Protein AF-A0A4U0P3X2-F1 (afdb_monomer)

Nearest PDB structures (foldseek):
  1a81-assembly8_E  TM=3.566E-01  e=1.017E+00  Homo sapiens
  4jbj-assembly1_A  TM=5.404E-01  e=6.279E+00  Mus musculus

Radius of gyration: 28.29 Å; Cα contacts (8 Å, |Δi|>4): 349; chains: 1; bounding box: 60×92×49 Å

Organism: NCBI:txid2571125

Solvent-accessible surface area (backbone atoms only — not comparable to full-atom values): 12496 Å² total; per-residue (Å²): 140,85,87,79,90,82,86,82,89,81,89,82,89,80,94,78,92,81,84,88,81,81,85,76,79,81,76,79,82,80,73,76,79,89,64,79,77,68,72,54,67,62,53,50,54,48,54,52,51,50,38,54,50,33,42,53,50,16,56,49,24,50,66,30,24,78,75,14,31,36,65,34,40,36,37,58,87,81,68,45,71,42,71,44,80,47,99,64,46,66,87,54,61,87,45,26,69,88,43,86,63,63,86,50,67,69,56,46,70,74,46,94,68,39,50,26,44,79,24,38,31,42,49,43,49,18,51,44,44,52,34,44,56,49,20,71,77,18,45,78,33,56,93,64,21,19,40,43,82,42,33,38,41,23,93,52,60,54,35,33,31,41,31,28,40,48,97,92,42,74,36,31,38,36,32,56,33,45,93,51,92,60,61,71,85,50,57,16,50,56,54,14,49,34,35,3,68,51,52,44,72,80,30,46,42,88,96,39,87,53,31,24,54,67,89,72

Structure (mmCIF, N/CA/C/O backbone):
data_AF-A0A4U0P3X2-F1
#
_entry.id   AF-A0A4U0P3X2-F1
#
loop_
_atom_site.group_PDB
_atom_site.id
_atom_site.type_symbol
_atom_site.label_atom_id
_atom_site.label_alt_id
_atom_site.label_comp_id
_atom_site.label_asym_id
_atom_site.label_entity_id
_atom_site.label_seq_id
_atom_site.pdbx_PDB_ins_code
_atom_site.Cartn_x
_atom_site.Cartn_y
_atom_site.Cartn_z
_atom_site.occupancy
_atom_site.B_iso_or_equiv
_atom_site.auth_seq_id
_atom_site.auth_comp_id
_atom_site.auth_asym_id
_atom_site.auth_atom_id
_atom_site.pdbx_PDB_model_num
ATOM 1 N N . MET A 1 1 ? 37.657 64.485 -15.021 1.00 48.34 1 MET A N 1
ATOM 2 C CA . MET A 1 1 ? 38.443 64.274 -13.786 1.00 48.34 1 MET A CA 1
ATOM 3 C C . MET A 1 1 ? 38.309 65.501 -12.907 1.00 48.34 1 MET A C 1
ATOM 5 O O . MET A 1 1 ? 38.621 66.589 -13.370 1.00 48.34 1 MET A O 1
ATOM 9 N N . GLY A 1 2 ? 37.831 65.333 -11.676 1.00 38.75 2 GLY A N 1
ATOM 10 C CA . GLY A 1 2 ? 37.878 66.381 -10.660 1.00 38.75 2 GLY A CA 1
ATOM 11 C C . GLY A 1 2 ? 36.604 66.503 -9.828 1.00 38.75 2 GLY A C 1
ATOM 12 O O . GLY A 1 2 ? 35.510 66.536 -10.382 1.00 38.75 2 GLY A O 1
ATOM 13 N N . LYS A 1 3 ? 36.832 66.702 -8.521 1.00 36.31 3 LYS A N 1
ATOM 14 C CA . LYS A 1 3 ? 35.904 67.022 -7.417 1.00 36.31 3 LYS A CA 1
ATOM 15 C C . LYS A 1 3 ? 35.289 65.786 -6.746 1.00 36.31 3 LYS A C 1
ATOM 17 O O . LYS A 1 3 ? 34.701 64.951 -7.406 1.00 36.31 3 LYS A O 1
ATOM 22 N N . GLY A 1 4 ? 35.387 65.589 -5.436 1.00 33.28 4 GLY A N 1
ATOM 23 C CA . GLY A 1 4 ? 35.903 66.431 -4.358 1.00 33.28 4 GLY A CA 1
ATOM 24 C C . GLY A 1 4 ? 35.239 65.980 -3.053 1.00 33.28 4 GLY A C 1
ATOM 25 O O . GLY A 1 4 ? 34.020 65.873 -2.995 1.00 33.28 4 GLY A O 1
ATOM 26 N N . LYS A 1 5 ? 36.043 65.682 -2.027 1.00 39.88 5 LYS A N 1
ATOM 27 C CA . LYS A 1 5 ? 35.599 65.500 -0.634 1.00 39.88 5 LYS A CA 1
ATOM 28 C C . LYS A 1 5 ? 34.939 66.785 -0.116 1.00 39.88 5 LYS A C 1
ATOM 30 O O . LYS A 1 5 ? 35.484 67.852 -0.375 1.00 39.88 5 LYS A O 1
ATOM 35 N N . SER A 1 6 ? 33.908 66.675 0.725 1.00 37.97 6 SER A N 1
ATOM 36 C CA . SER A 1 6 ? 33.795 67.460 1.971 1.00 37.97 6 SER A CA 1
ATOM 37 C C . SER A 1 6 ? 32.588 67.039 2.814 1.00 37.97 6 SER A C 1
ATOM 39 O O . SER A 1 6 ? 31.492 66.842 2.302 1.00 37.97 6 SER A O 1
ATOM 41 N N . MET A 1 7 ? 32.841 66.962 4.121 1.00 35.41 7 MET A N 1
ATOM 42 C CA . MET A 1 7 ? 31.909 66.881 5.249 1.00 35.41 7 MET A CA 1
ATOM 43 C C . MET A 1 7 ? 30.917 68.052 5.316 1.00 35.41 7 MET A C 1
ATOM 45 O O . MET A 1 7 ? 31.190 69.134 4.797 1.00 35.41 7 MET A O 1
ATOM 49 N N . GLY A 1 8 ? 29.852 67.864 6.104 1.00 32.88 8 GLY A N 1
ATOM 50 C CA . GLY A 1 8 ? 29.056 68.955 6.666 1.00 32.88 8 GLY A CA 1
ATOM 51 C C . GLY A 1 8 ? 27.963 68.474 7.624 1.00 32.88 8 GLY A C 1
ATOM 52 O O . GLY A 1 8 ? 26.851 68.191 7.200 1.00 32.88 8 GLY A O 1
ATOM 53 N N . MET A 1 9 ? 28.285 68.395 8.919 1.00 34.78 9 MET A N 1
ATOM 54 C CA . MET A 1 9 ? 27.318 68.403 10.028 1.00 34.78 9 MET A CA 1
ATOM 55 C C . MET A 1 9 ? 26.625 69.773 10.109 1.00 34.78 9 MET A C 1
ATOM 57 O O . MET A 1 9 ? 27.291 70.796 9.971 1.00 34.78 9 MET A O 1
ATOM 61 N N . GLY A 1 10 ? 25.333 69.809 10.446 1.00 33.12 10 GLY A N 1
ATOM 62 C CA . GLY A 1 10 ? 24.646 71.059 10.786 1.00 33.12 10 GLY A CA 1
ATOM 63 C C . GLY A 1 10 ? 23.180 70.864 11.169 1.00 33.12 10 GLY A C 1
ATOM 64 O O . GLY A 1 10 ? 22.327 70.697 10.310 1.00 33.12 10 GLY A O 1
ATOM 65 N N . LYS A 1 11 ? 22.907 70.879 12.478 1.00 37.66 11 LYS A N 1
ATOM 66 C CA . LYS A 1 11 ? 21.578 70.863 13.115 1.00 37.66 11 LYS A CA 1
ATOM 67 C C . LYS A 1 11 ? 20.765 72.124 12.779 1.00 37.66 11 LYS A C 1
ATOM 69 O O . LYS A 1 11 ? 21.336 73.207 12.769 1.00 37.66 11 LYS A O 1
ATOM 74 N N . SER A 1 12 ? 19.435 72.013 12.720 1.00 33.56 12 SER A N 1
ATOM 75 C CA . SER A 1 12 ? 18.521 73.058 13.217 1.00 33.56 12 SER A CA 1
ATOM 76 C C . SER A 1 12 ? 17.101 72.523 13.428 1.00 33.56 12 SER A C 1
ATOM 78 O O . SER A 1 12 ? 16.596 71.730 12.642 1.00 33.56 12 SER A O 1
ATOM 80 N N . MET A 1 13 ? 16.496 72.984 14.521 1.00 32.69 13 MET A N 1
ATOM 81 C CA . MET A 1 13 ? 15.169 72.682 15.055 1.00 32.69 13 MET A CA 1
ATOM 82 C C . MET A 1 13 ? 14.014 73.179 14.175 1.00 32.69 13 MET A C 1
ATOM 84 O O . MET A 1 13 ? 14.133 74.195 13.494 1.00 32.69 13 MET A O 1
ATOM 88 N N . GLY A 1 14 ? 12.850 72.546 14.343 1.00 30.58 14 GLY A N 1
ATOM 89 C CA . GLY A 1 14 ? 11.548 73.100 13.980 1.00 30.58 14 GLY A CA 1
ATOM 90 C C . GLY A 1 14 ? 10.412 72.336 14.662 1.00 30.58 14 GLY A C 1
ATOM 91 O O . GLY A 1 14 ? 10.105 71.213 14.280 1.00 30.58 14 GLY A O 1
ATOM 92 N N . MET A 1 15 ? 9.820 72.939 15.696 1.00 32.03 15 MET A N 1
ATOM 93 C CA . MET A 1 15 ? 8.639 72.465 16.428 1.00 32.03 15 MET A CA 1
ATOM 94 C C . MET A 1 15 ? 7.428 72.266 15.507 1.00 32.03 15 MET A C 1
ATOM 96 O O . MET A 1 15 ? 6.999 73.200 14.837 1.00 32.03 15 MET A O 1
ATOM 100 N N . GLY A 1 16 ? 6.807 71.087 15.580 1.00 33.78 16 GLY A N 1
ATOM 101 C CA . GLY A 1 16 ? 5.474 70.809 15.051 1.00 33.78 16 GLY A CA 1
ATOM 102 C C . GLY A 1 16 ? 4.636 70.104 16.114 1.00 33.78 16 GLY A C 1
ATOM 103 O O . GLY A 1 16 ? 4.892 68.954 16.449 1.00 33.78 16 GLY A O 1
ATOM 104 N N . LYS A 1 17 ? 3.667 70.824 16.684 1.00 35.19 17 LYS A N 1
ATOM 105 C CA . LYS A 1 17 ? 2.660 70.313 17.623 1.00 35.19 17 LYS A CA 1
ATOM 106 C C . LYS A 1 17 ? 1.747 69.302 16.922 1.00 35.19 17 LYS A C 1
ATOM 108 O O . LYS A 1 17 ? 1.090 69.673 15.955 1.00 35.19 17 LYS A O 1
ATOM 113 N N . SER A 1 18 ? 1.545 68.129 17.511 1.00 40.34 18 SER A N 1
ATOM 114 C CA . SER A 1 18 ? 0.286 67.393 17.363 1.00 40.34 18 SER A CA 1
ATOM 115 C C . SER A 1 18 ? -0.088 66.708 18.677 1.00 40.34 18 SER A C 1
ATOM 117 O O . SER A 1 18 ? 0.687 65.998 19.311 1.00 40.34 18 SER A O 1
ATOM 119 N N . ARG A 1 19 ? -1.294 67.053 19.126 1.00 33.84 19 ARG A N 1
ATOM 120 C CA . ARG A 1 19 ? -2.009 66.507 20.275 1.00 33.84 19 ARG A CA 1
ATOM 121 C C . ARG A 1 19 ? -2.566 65.130 19.920 1.00 33.84 19 ARG A C 1
ATOM 123 O O . ARG A 1 19 ? -3.089 64.969 18.825 1.00 33.84 19 ARG A O 1
ATOM 130 N N . GLY A 1 20 ? -2.662 64.278 20.937 1.00 31.31 20 GLY A N 1
ATOM 131 C CA . GLY A 1 20 ? -3.855 63.462 21.144 1.00 31.31 20 GLY A CA 1
ATOM 132 C C . GLY A 1 20 ? -3.723 61.987 20.793 1.00 31.31 20 GLY A C 1
ATOM 133 O O . GLY A 1 20 ? -3.559 61.635 19.636 1.00 31.31 20 GLY A O 1
ATOM 134 N N . MET A 1 21 ? -3.914 61.164 21.823 1.00 35.81 21 MET A N 1
ATOM 135 C CA . MET A 1 21 ? -4.848 60.030 21.907 1.00 35.81 21 MET A CA 1
ATOM 136 C C . MET A 1 21 ? -4.250 58.866 22.693 1.00 35.81 21 MET A C 1
ATOM 138 O O . MET A 1 21 ? -3.045 58.627 22.684 1.00 35.81 21 MET A O 1
ATOM 142 N N . GLY A 1 22 ? -5.128 58.260 23.489 1.00 36.25 22 GLY A N 1
ATOM 143 C CA . GLY A 1 22 ? -4.821 57.387 24.606 1.00 36.25 22 GLY A CA 1
ATOM 144 C C . GLY A 1 22 ? -3.998 56.172 24.215 1.00 36.25 22 GLY A C 1
ATOM 145 O O . GLY A 1 22 ? 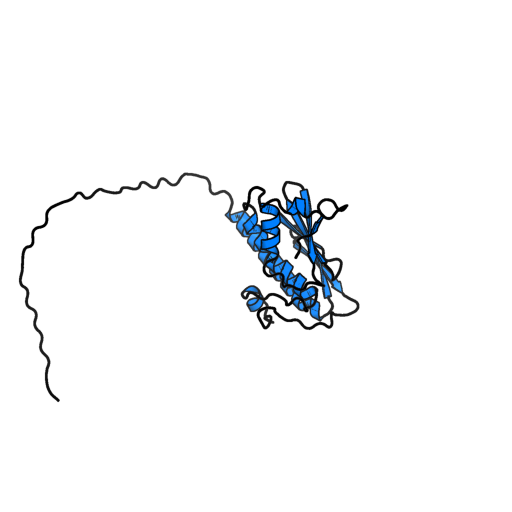-4.236 55.526 23.200 1.00 36.25 22 GLY A O 1
ATOM 146 N N . GLN A 1 23 ? -3.035 55.851 25.073 1.00 38.16 23 GLN A N 1
ATOM 147 C CA . GLN A 1 23 ? -2.458 54.520 25.110 1.00 38.16 23 GLN A CA 1
ATOM 148 C C . GLN A 1 23 ? -3.462 53.605 25.810 1.00 38.16 23 GLN A C 1
ATOM 150 O O . GLN A 1 23 ? -3.403 53.416 27.026 1.00 38.16 23 GLN A O 1
ATOM 155 N N . ASP A 1 24 ? -4.395 53.062 25.033 1.00 40.34 24 ASP A N 1
ATOM 156 C CA . ASP A 1 24 ? -5.142 51.878 25.432 1.00 40.34 24 ASP A CA 1
ATOM 157 C C . ASP A 1 24 ? -4.138 50.732 25.579 1.00 40.34 24 ASP A C 1
ATOM 159 O O . ASP A 1 24 ? -3.606 50.186 24.609 1.00 40.34 24 ASP A O 1
ATOM 163 N N . ARG A 1 25 ? -3.829 50.401 26.836 1.00 40.91 25 ARG A N 1
ATOM 164 C CA . ARG A 1 25 ? -3.148 49.159 27.194 1.00 40.91 25 ARG A CA 1
ATOM 165 C C . ARG A 1 25 ? -4.050 48.001 26.787 1.00 40.91 25 ARG A C 1
ATOM 167 O O . ARG A 1 25 ? -4.937 47.612 27.540 1.00 40.91 25 ARG A O 1
ATOM 174 N N . TYR A 1 26 ? -3.776 47.409 25.634 1.00 41.06 26 TYR A N 1
ATOM 175 C CA . TYR A 1 26 ? -4.184 46.039 25.353 1.00 41.06 26 TYR A CA 1
ATOM 176 C C . TYR A 1 26 ? -3.380 45.099 26.267 1.00 41.06 26 TYR A C 1
ATOM 178 O O . TYR A 1 26 ? -2.308 44.619 25.909 1.00 41.06 26 TYR A O 1
ATOM 186 N N . MET A 1 27 ? -3.880 44.865 27.483 1.00 35.53 27 MET A N 1
ATOM 187 C CA . MET A 1 27 ? -3.530 43.678 28.261 1.00 35.53 27 MET A CA 1
ATOM 188 C C . MET A 1 27 ? -4.433 42.543 27.782 1.00 35.53 27 MET A C 1
ATOM 190 O O . MET A 1 27 ? -5.567 42.415 28.232 1.00 35.53 27 MET A O 1
ATOM 194 N N . SER A 1 28 ? -3.940 41.735 26.846 1.00 40.84 28 SER A N 1
ATOM 195 C CA . SER A 1 28 ? -4.514 40.412 26.609 1.00 40.84 28 SER A CA 1
ATOM 196 C C . SER A 1 28 ? -3.923 39.466 27.654 1.00 40.84 28 SER A C 1
ATOM 198 O O . SER A 1 28 ? -2.759 39.080 27.589 1.00 40.84 28 SER A O 1
ATOM 200 N N . SER A 1 29 ? -4.701 39.146 28.686 1.00 43.94 29 SER A N 1
ATOM 201 C CA . SER A 1 29 ? -4.402 38.013 29.557 1.00 43.94 29 SER A CA 1
ATOM 202 C C . SER A 1 29 ? -4.753 36.744 28.786 1.00 43.94 29 SER A C 1
ATOM 204 O O . SER A 1 29 ? -5.918 36.359 28.713 1.00 43.94 29 SER A O 1
ATOM 206 N N . TYR A 1 30 ? -3.754 36.127 28.162 1.00 50.53 30 TYR A N 1
ATOM 207 C CA . TYR A 1 30 ? -3.868 34.739 27.736 1.00 50.53 30 TYR A CA 1
ATOM 208 C C . TYR A 1 30 ? -3.785 33.887 29.005 1.00 50.53 30 TYR A C 1
ATOM 210 O O . TYR A 1 30 ? -2.695 33.653 29.523 1.00 50.53 30 TYR A O 1
ATOM 218 N N . GLU A 1 31 ? -4.930 33.494 29.559 1.00 47.56 31 GLU A N 1
ATOM 219 C CA . GLU A 1 31 ? -4.977 32.317 30.424 1.00 47.56 31 GLU A CA 1
ATOM 220 C C . GLU A 1 31 ? -4.966 31.106 29.488 1.00 47.56 31 GLU A C 1
ATOM 222 O O . GLU A 1 31 ? -5.910 30.944 28.709 1.00 47.56 31 GLU A O 1
ATOM 227 N N . PRO A 1 32 ? -3.906 30.276 29.484 1.00 49.47 32 PRO A N 1
ATOM 228 C CA . PRO A 1 32 ? -3.963 29.016 28.771 1.00 49.47 32 PRO A CA 1
ATOM 229 C C . PRO A 1 32 ? -5.076 28.203 29.422 1.00 49.47 32 PRO A C 1
ATOM 231 O O . PRO A 1 32 ? -5.014 27.923 30.622 1.00 49.47 32 PRO A O 1
ATOM 234 N N . LEU A 1 33 ? -6.102 27.864 28.640 1.00 53.25 33 LEU A N 1
ATOM 235 C CA . LEU A 1 33 ? -7.088 26.866 29.026 1.00 53.25 33 LEU A CA 1
ATOM 236 C C . LEU A 1 33 ? -6.310 25.622 29.452 1.00 53.25 33 LEU A C 1
ATOM 238 O O . LEU A 1 33 ? -5.577 25.028 28.662 1.00 53.25 33 LEU A O 1
ATOM 242 N N . GLY A 1 34 ? -6.390 25.323 30.745 1.00 53.53 34 GLY A N 1
ATOM 243 C CA . GLY A 1 34 ? -5.778 24.157 31.348 1.00 53.53 34 GLY A CA 1
ATOM 244 C C . GLY A 1 34 ? -6.524 22.918 30.901 1.00 53.53 34 GLY A C 1
ATOM 245 O O . GLY A 1 34 ? -7.299 22.367 31.671 1.00 53.53 34 GLY A O 1
ATOM 246 N N . ASP A 1 35 ? -6.255 22.476 29.683 1.00 46.59 35 ASP A N 1
ATOM 247 C CA . ASP A 1 35 ? -6.600 21.142 29.243 1.00 46.59 35 ASP A CA 1
ATOM 248 C C . ASP A 1 35 ? -5.307 20.346 29.203 1.00 46.59 35 ASP A C 1
ATOM 250 O O . ASP A 1 35 ? -4.360 20.660 28.483 1.00 46.59 35 ASP A O 1
ATOM 254 N N . ARG A 1 36 ? -5.257 19.338 30.075 1.00 49.97 36 ARG A N 1
ATOM 255 C CA . ARG A 1 36 ? -4.268 18.266 30.062 1.00 49.97 36 ARG A CA 1
ATOM 256 C C . ARG A 1 36 ? -4.064 17.859 28.607 1.00 49.97 36 ARG A C 1
ATOM 258 O O . ARG A 1 36 ? -4.994 17.301 28.027 1.00 49.97 36 ARG A O 1
ATOM 265 N N . GLU A 1 37 ? -2.886 18.155 28.046 1.00 43.84 37 GLU A N 1
ATOM 266 C CA . GLU A 1 37 ? -2.466 17.627 26.750 1.00 43.84 37 GLU A CA 1
ATOM 267 C C . GLU A 1 37 ? -2.824 16.143 26.765 1.00 43.84 37 GLU A C 1
ATOM 269 O O . GLU A 1 37 ? -2.308 15.363 27.575 1.00 43.84 37 GLU A O 1
ATOM 274 N N . ALA A 1 38 ? -3.808 15.769 25.942 1.00 54.66 38 ALA A N 1
ATOM 275 C CA . ALA A 1 38 ? -4.026 14.373 25.632 1.00 54.66 38 ALA A CA 1
ATOM 276 C C . ALA A 1 38 ? -2.670 13.807 25.199 1.00 54.66 38 ALA A C 1
ATOM 278 O O . ALA A 1 38 ? -1.842 14.551 24.678 1.00 54.66 38 ALA A O 1
ATOM 279 N N . ASP A 1 39 ? -2.434 12.525 25.450 1.00 57.91 39 ASP A N 1
ATOM 280 C CA . ASP A 1 39 ? -1.169 11.824 25.208 1.00 57.91 39 ASP A CA 1
ATOM 281 C C . ASP A 1 39 ? -0.853 11.696 23.698 1.00 57.91 39 ASP A C 1
ATOM 283 O O . ASP A 1 39 ? -0.765 10.617 23.113 1.00 57.91 39 ASP A O 1
ATOM 287 N N . THR A 1 40 ? -0.761 12.841 23.026 1.00 65.12 40 THR A N 1
ATOM 288 C CA . THR A 1 40 ? -0.475 13.025 21.609 1.00 65.12 40 THR A CA 1
ATOM 289 C C . THR A 1 40 ? 0.970 12.652 21.328 1.00 65.12 40 THR A C 1
ATOM 291 O O . THR A 1 40 ? 1.262 12.149 20.249 1.00 65.12 40 THR A O 1
ATOM 294 N N . GLY A 1 41 ? 1.857 12.808 22.318 1.00 73.69 41 GLY A N 1
ATOM 295 C CA . GLY A 1 41 ? 3.260 12.417 22.242 1.00 73.69 41 GLY A CA 1
ATOM 296 C C . GLY A 1 41 ? 3.451 10.913 22.037 1.00 73.69 41 GLY A C 1
ATOM 297 O O . GLY A 1 41 ? 4.153 10.519 21.104 1.00 73.69 41 GLY A O 1
ATOM 298 N N . ALA A 1 42 ? 2.808 10.067 22.854 1.00 78.31 42 ALA A N 1
ATOM 299 C CA . ALA A 1 42 ? 2.921 8.614 22.705 1.00 78.31 42 ALA A CA 1
ATOM 300 C C . ALA A 1 42 ? 2.332 8.131 21.372 1.00 78.31 42 ALA A C 1
ATOM 302 O O . ALA A 1 42 ? 2.976 7.369 20.649 1.00 78.31 42 ALA A O 1
ATOM 303 N N . ARG A 1 43 ? 1.151 8.642 21.002 1.00 83.50 43 ARG A N 1
ATOM 304 C CA . ARG A 1 43 ? 0.481 8.286 19.743 1.00 83.50 43 ARG A CA 1
ATOM 305 C C . ARG A 1 43 ? 1.282 8.716 18.516 1.00 83.50 43 ARG A C 1
ATOM 307 O O . ARG A 1 43 ? 1.431 7.950 17.572 1.00 83.50 43 ARG A O 1
ATOM 314 N N . HIS A 1 44 ? 1.857 9.915 18.547 1.00 87.00 44 HIS A N 1
ATOM 315 C CA . HIS A 1 44 ? 2.711 10.396 17.468 1.00 87.00 44 HIS A CA 1
ATOM 316 C C . HIS A 1 44 ? 3.986 9.552 17.328 1.00 87.00 44 HIS A C 1
ATOM 318 O O . HIS A 1 44 ? 4.409 9.247 16.213 1.00 87.00 44 HIS A O 1
ATOM 324 N N . ALA A 1 45 ? 4.588 9.128 18.443 1.00 90.69 45 ALA A N 1
ATOM 325 C CA . ALA A 1 45 ? 5.749 8.241 18.418 1.00 90.69 45 ALA A CA 1
ATOM 326 C C . ALA A 1 45 ? 5.416 6.858 17.828 1.00 90.69 45 ALA A C 1
ATOM 328 O O . ALA A 1 45 ? 6.233 6.293 17.094 1.00 90.69 45 ALA A O 1
ATOM 329 N N . GLU A 1 46 ? 4.225 6.331 18.120 1.00 92.62 46 GLU A N 1
ATOM 330 C CA . GLU A 1 46 ? 3.718 5.090 17.534 1.00 92.62 46 GLU A CA 1
ATOM 331 C C . GLU A 1 46 ? 3.494 5.226 16.023 1.00 92.62 46 GLU A C 1
ATOM 333 O O . GLU A 1 46 ? 4.037 4.421 15.265 1.00 92.62 46 GLU A O 1
ATOM 338 N N . ASP A 1 47 ? 2.813 6.285 15.577 1.00 93.88 47 ASP A N 1
ATOM 339 C CA . ASP A 1 47 ? 2.582 6.565 14.154 1.00 93.88 47 ASP A CA 1
ATOM 340 C C . ASP A 1 47 ? 3.903 6.684 13.383 1.00 93.88 47 ASP A C 1
ATOM 342 O O . ASP A 1 47 ? 4.074 6.099 12.315 1.00 93.88 47 ASP A O 1
ATOM 346 N N . GLN A 1 48 ? 4.896 7.374 13.953 1.00 94.62 48 GLN A N 1
ATOM 347 C CA . GLN A 1 48 ? 6.228 7.440 13.356 1.00 94.62 48 GLN A CA 1
ATOM 348 C C . GLN A 1 48 ? 6.918 6.071 13.293 1.00 94.62 48 GLN A C 1
ATOM 350 O O . GLN A 1 48 ? 7.674 5.794 12.361 1.00 94.62 48 GLN A O 1
ATOM 355 N N . ALA A 1 49 ? 6.722 5.216 14.299 1.00 95.94 49 ALA A N 1
ATOM 356 C CA . ALA A 1 49 ? 7.302 3.880 14.299 1.00 95.94 49 ALA A CA 1
ATOM 357 C C . ALA A 1 49 ? 6.651 2.981 13.239 1.00 95.94 49 ALA A C 1
ATOM 359 O O . ALA A 1 49 ? 7.370 2.241 12.566 1.00 95.94 49 ALA A O 1
ATOM 360 N N . VAL A 1 50 ? 5.332 3.087 13.054 1.00 96.50 50 VAL A N 1
ATOM 361 C CA . VAL A 1 50 ? 4.600 2.429 11.963 1.00 96.50 50 VAL A CA 1
ATOM 362 C C . VAL A 1 50 ? 5.087 2.948 10.612 1.00 96.50 50 VAL A C 1
ATOM 364 O O . VAL A 1 50 ? 5.447 2.144 9.758 1.00 96.50 50 VAL A O 1
ATOM 367 N N . ALA A 1 51 ? 5.216 4.264 10.439 1.00 96.56 51 ALA A N 1
ATOM 368 C CA . ALA A 1 51 ? 5.713 4.857 9.199 1.00 96.56 51 ALA A CA 1
ATOM 369 C C . ALA A 1 51 ? 7.116 4.351 8.825 1.00 96.56 51 ALA A C 1
ATOM 371 O O . ALA A 1 51 ? 7.344 3.944 7.689 1.00 96.56 51 ALA A O 1
ATOM 372 N N . ARG A 1 52 ? 8.048 4.287 9.788 1.00 96.56 52 ARG A N 1
ATOM 373 C CA . ARG A 1 52 ? 9.394 3.726 9.558 1.00 96.56 52 ARG A CA 1
ATOM 374 C C . ARG A 1 52 ? 9.362 2.241 9.194 1.00 96.56 52 ARG A C 1
ATOM 376 O O . ARG A 1 52 ? 10.144 1.803 8.348 1.00 96.56 52 ARG A O 1
ATOM 383 N N . PHE A 1 53 ? 8.484 1.467 9.833 1.00 97.88 53 PHE A N 1
ATOM 384 C CA . PHE A 1 53 ? 8.302 0.052 9.516 1.00 97.88 53 PHE A CA 1
ATOM 385 C C . PHE A 1 53 ? 7.792 -0.126 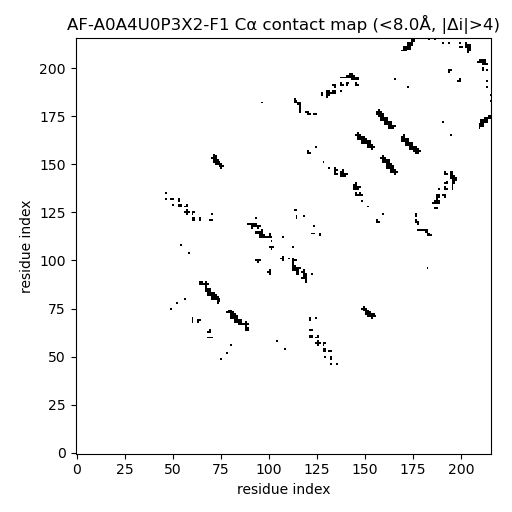8.082 1.00 97.88 53 PHE A C 1
ATOM 387 O O . PHE A 1 53 ? 8.407 -0.855 7.307 1.00 97.88 53 PHE A O 1
ATOM 394 N N . LEU A 1 54 ? 6.735 0.595 7.705 1.00 97.81 54 LEU A N 1
ATOM 395 C CA . LEU A 1 54 ? 6.153 0.542 6.364 1.00 97.81 54 LEU A CA 1
ATOM 396 C C . LEU A 1 54 ? 7.141 1.012 5.292 1.00 97.81 54 LEU A C 1
ATOM 398 O O . LEU A 1 54 ? 7.281 0.337 4.277 1.00 97.81 54 LEU A O 1
ATOM 402 N N . GLN A 1 55 ? 7.895 2.086 5.545 1.00 96.25 55 GLN A N 1
ATOM 403 C CA . GLN A 1 55 ? 8.968 2.531 4.653 1.00 96.25 55 GLN A CA 1
ATOM 404 C C . GLN A 1 55 ? 9.992 1.411 4.416 1.00 96.25 55 GLN A C 1
ATOM 406 O O . GLN A 1 55 ? 10.290 1.079 3.272 1.00 96.25 55 GLN A O 1
ATOM 411 N N . SER A 1 56 ? 10.454 0.756 5.487 1.00 96.94 56 SER A N 1
ATOM 412 C CA . SER A 1 56 ? 11.408 -0.357 5.377 1.00 96.94 56 SER A CA 1
ATOM 413 C C . SER A 1 56 ? 10.844 -1.520 4.551 1.00 96.94 56 SER A C 1
ATOM 415 O O . SER A 1 56 ? 11.552 -2.091 3.723 1.00 96.94 56 SER A O 1
ATOM 417 N N . VAL A 1 57 ? 9.570 -1.879 4.750 1.00 98.31 57 VAL A N 1
ATOM 418 C CA . VAL A 1 57 ? 8.918 -2.957 3.986 1.00 98.31 57 VAL A CA 1
ATOM 419 C C . VAL A 1 57 ? 8.716 -2.571 2.522 1.00 98.31 57 VAL A C 1
ATOM 421 O O . VAL A 1 57 ? 8.965 -3.399 1.648 1.00 98.31 57 VAL A O 1
ATOM 424 N N . SER A 1 58 ? 8.336 -1.323 2.246 1.00 97.75 58 SER A N 1
ATOM 425 C CA . SER A 1 58 ? 8.263 -0.772 0.890 1.00 97.75 58 SER A CA 1
ATOM 426 C C . SER A 1 58 ? 9.612 -0.882 0.175 1.00 97.75 58 SER A C 1
ATOM 428 O O . SER A 1 58 ? 9.673 -1.406 -0.935 1.00 97.75 58 SER A O 1
ATOM 430 N N . ASP A 1 59 ? 10.707 -0.462 0.815 1.00 96.94 59 ASP A N 1
ATOM 431 C CA . ASP A 1 59 ? 12.048 -0.533 0.222 1.00 96.94 59 ASP A CA 1
ATOM 432 C C . ASP A 1 59 ? 12.499 -1.975 -0.034 1.00 96.94 59 ASP A C 1
ATOM 434 O O . ASP A 1 59 ? 13.079 -2.274 -1.081 1.00 96.94 59 ASP A O 1
ATOM 438 N N . MET A 1 60 ? 12.180 -2.897 0.880 1.00 97.62 60 MET A N 1
ATOM 439 C CA . MET A 1 60 ? 12.419 -4.324 0.661 1.00 97.62 60 MET A CA 1
ATOM 440 C C . MET A 1 60 ? 11.608 -4.857 -0.521 1.00 97.62 60 MET A C 1
ATOM 442 O O . MET A 1 60 ? 12.179 -5.523 -1.380 1.00 97.62 60 MET A O 1
ATOM 446 N N . ALA A 1 61 ? 10.312 -4.543 -0.606 1.00 97.25 61 ALA A N 1
ATOM 447 C CA . ALA A 1 61 ? 9.458 -4.976 -1.711 1.00 97.25 61 ALA A CA 1
ATOM 448 C C . ALA A 1 61 ? 9.937 -4.428 -3.061 1.00 97.25 61 ALA A C 1
ATOM 450 O O . ALA A 1 61 ? 9.992 -5.166 -4.043 1.00 97.25 61 ALA A O 1
ATOM 451 N N . PHE A 1 62 ? 10.364 -3.166 -3.089 1.00 96.62 62 PHE A N 1
ATOM 452 C CA . PHE A 1 62 ? 10.915 -2.522 -4.274 1.00 96.62 62 PHE A CA 1
ATOM 453 C C . PHE A 1 62 ? 12.194 -3.211 -4.775 1.00 96.62 62 PHE A C 1
ATOM 455 O O . PHE A 1 62 ? 12.351 -3.441 -5.970 1.00 96.62 62 PHE A O 1
ATOM 462 N N . LYS A 1 63 ? 13.105 -3.583 -3.867 1.00 96.00 63 LYS A N 1
ATOM 463 C CA . LYS A 1 63 ? 14.360 -4.279 -4.208 1.00 96.00 63 LYS A CA 1
ATOM 464 C C . LYS A 1 63 ? 14.161 -5.750 -4.568 1.00 96.00 63 LYS A C 1
ATOM 466 O O . LYS A 1 63 ? 14.882 -6.278 -5.410 1.00 96.00 63 LYS A O 1
ATOM 471 N N . ALA A 1 64 ? 13.220 -6.411 -3.901 1.00 96.56 64 ALA A N 1
ATOM 472 C CA . ALA A 1 64 ? 12.940 -7.832 -4.056 1.00 96.56 64 ALA A CA 1
ATOM 473 C C . ALA A 1 64 ? 12.151 -8.138 -5.341 1.00 96.56 64 ALA A C 1
ATOM 475 O O . ALA A 1 64 ? 12.385 -9.168 -5.974 1.00 96.56 64 ALA A O 1
ATOM 476 N N . GLY A 1 65 ? 11.275 -7.221 -5.766 1.00 96.56 65 GLY A N 1
ATOM 477 C CA . GLY A 1 65 ? 10.404 -7.386 -6.930 1.00 96.56 65 GLY A CA 1
ATOM 478 C C . GLY A 1 65 ? 11.128 -7.772 -8.229 1.00 96.56 65 GLY A C 1
ATOM 479 O O . GLY A 1 65 ? 10.778 -8.795 -8.821 1.00 96.56 65 GLY A O 1
ATOM 480 N N . PRO A 1 66 ? 12.187 -7.051 -8.651 1.00 95.75 66 PRO A N 1
ATOM 481 C CA . PRO A 1 66 ? 12.992 -7.415 -9.823 1.00 95.75 66 PRO A CA 1
ATOM 482 C C . PRO A 1 66 ? 13.658 -8.797 -9.743 1.00 95.75 66 PRO A C 1
ATOM 484 O O . PRO A 1 66 ? 14.043 -9.353 -10.768 1.00 95.75 66 PRO A O 1
ATOM 487 N N . LEU A 1 67 ? 13.805 -9.355 -8.537 1.00 96.31 67 LEU A N 1
ATOM 488 C CA . LEU A 1 67 ? 14.365 -10.687 -8.293 1.00 96.31 67 LEU A CA 1
ATOM 489 C C . LEU A 1 67 ? 13.287 -11.783 -8.269 1.00 96.31 67 LEU A C 1
ATOM 491 O O . LEU A 1 67 ? 13.602 -12.936 -7.991 1.00 96.31 67 LEU A O 1
ATOM 495 N N . GLY A 1 68 ? 1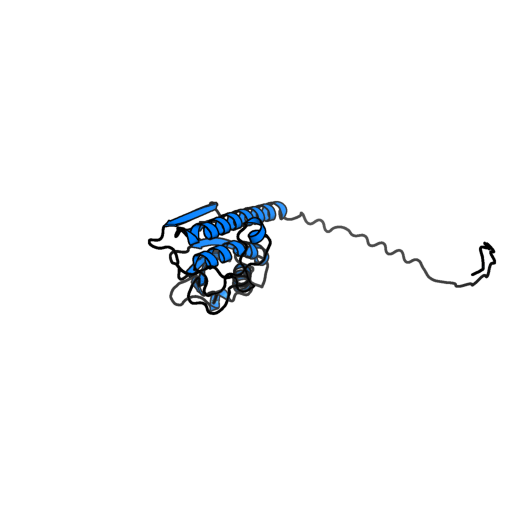2.021 -11.440 -8.529 1.00 96.62 68 GLY A N 1
ATOM 496 C CA . GLY A 1 68 ? 10.900 -12.376 -8.459 1.00 96.62 68 GLY A CA 1
ATOM 497 C C . GLY A 1 68 ? 10.461 -12.706 -7.032 1.00 96.62 68 GLY A C 1
ATOM 498 O O . GLY A 1 68 ? 9.811 -13.723 -6.823 1.00 96.62 68 GLY A O 1
ATOM 499 N N . ILE A 1 69 ? 10.798 -11.875 -6.044 1.00 97.75 69 ILE A N 1
ATOM 500 C CA . ILE A 1 69 ? 10.378 -12.055 -4.652 1.00 97.75 69 ILE A CA 1
ATOM 501 C C . ILE A 1 69 ? 9.342 -10.976 -4.320 1.00 97.7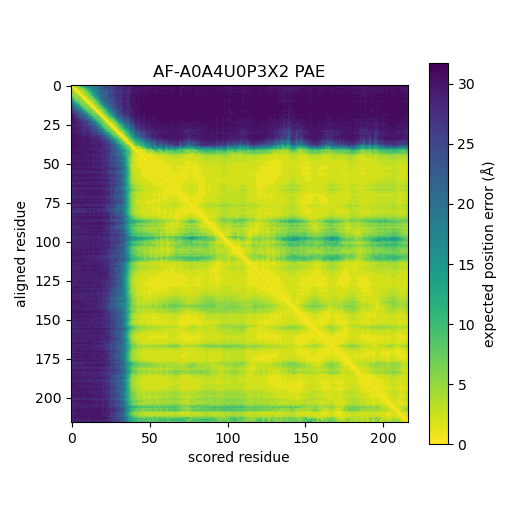5 69 ILE A C 1
ATOM 503 O O . ILE A 1 69 ? 9.646 -9.785 -4.320 1.00 97.75 69 ILE A O 1
ATOM 507 N N . GLU A 1 70 ? 8.109 -11.386 -4.028 1.00 97.75 70 GLU A N 1
ATOM 508 C CA . GLU A 1 70 ? 6.960 -10.482 -3.902 1.00 97.75 70 GLU A CA 1
ATOM 509 C C . GLU A 1 70 ? 6.368 -10.486 -2.496 1.00 97.75 70 GLU A C 1
ATOM 511 O O . GLU A 1 70 ? 6.223 -11.538 -1.869 1.00 97.75 70 GLU A O 1
ATOM 516 N N . LEU A 1 71 ? 6.033 -9.295 -1.991 1.00 98.50 71 LEU A N 1
ATOM 517 C CA . LEU A 1 71 ? 5.348 -9.130 -0.712 1.00 98.50 71 LEU A CA 1
ATOM 518 C C . LEU A 1 71 ? 3.939 -9.722 -0.822 1.00 98.50 71 LEU A C 1
ATOM 520 O O . LEU A 1 71 ? 3.214 -9.425 -1.764 1.00 98.50 71 LEU A O 1
ATOM 524 N N . THR A 1 72 ? 3.551 -10.540 0.153 1.00 98.31 72 THR A N 1
ATOM 525 C CA . THR A 1 72 ? 2.238 -11.213 0.172 1.00 98.31 72 THR A CA 1
ATOM 526 C C . THR A 1 72 ? 1.401 -10.869 1.390 1.00 98.31 72 THR A C 1
ATOM 528 O O . THR A 1 72 ? 0.176 -10.930 1.322 1.00 98.31 72 THR A O 1
ATOM 531 N N . HIS A 1 73 ? 2.048 -10.509 2.495 1.00 98.38 73 HIS A N 1
ATOM 532 C CA . HIS A 1 73 ? 1.381 -10.179 3.743 1.00 98.38 73 HIS A CA 1
ATOM 533 C C . HIS A 1 73 ? 2.200 -9.161 4.533 1.00 98.38 73 HIS A C 1
ATOM 535 O O . HIS A 1 73 ? 3.432 -9.240 4.564 1.00 98.38 73 HIS A O 1
ATOM 541 N N . LEU A 1 74 ? 1.508 -8.247 5.201 1.00 98.50 74 LEU A N 1
ATOM 542 C CA . LEU A 1 74 ? 2.047 -7.269 6.134 1.00 98.50 74 LEU A CA 1
ATOM 543 C C . LEU A 1 74 ? 1.060 -7.113 7.293 1.00 98.50 74 LEU A C 1
ATOM 545 O O . LEU A 1 74 ? -0.102 -6.783 7.070 1.00 98.50 74 LEU A O 1
ATOM 549 N N . ASP A 1 75 ? 1.544 -7.276 8.520 1.00 98.44 75 ASP A N 1
ATOM 550 C CA . ASP A 1 75 ? 0.799 -7.025 9.754 1.00 98.44 75 ASP A CA 1
ATOM 551 C C . ASP A 1 75 ? 1.460 -5.890 10.544 1.00 98.44 75 ASP A C 1
ATOM 553 O O . ASP A 1 75 ? 2.626 -5.979 10.947 1.00 98.44 75 ASP A O 1
ATOM 557 N N . VAL A 1 76 ? 0.710 -4.808 10.765 1.00 97.62 76 VAL A N 1
ATOM 558 C CA . VAL A 1 76 ? 1.211 -3.604 11.441 1.00 97.62 76 VAL A CA 1
ATOM 559 C C . VAL A 1 76 ? 1.382 -3.841 12.937 1.00 97.62 76 VAL A C 1
ATOM 561 O O . VAL A 1 76 ? 2.380 -3.400 13.509 1.00 97.62 76 VAL A O 1
ATOM 564 N N . ALA A 1 77 ? 0.450 -4.560 13.568 1.00 95.56 77 ALA A N 1
ATOM 565 C CA . ALA A 1 77 ? 0.451 -4.752 15.015 1.00 95.56 77 ALA A CA 1
ATOM 566 C C . ALA A 1 77 ? 1.637 -5.616 15.470 1.00 95.56 77 ALA A C 1
ATOM 568 O O . ALA A 1 77 ? 2.377 -5.240 16.380 1.00 95.56 77 ALA A O 1
ATOM 569 N N . GLY A 1 78 ? 1.855 -6.754 14.809 1.00 96.50 78 GLY A N 1
ATOM 570 C CA . GLY A 1 78 ? 2.990 -7.637 15.058 1.00 96.50 78 GLY A CA 1
ATOM 571 C C . GLY A 1 78 ? 4.294 -7.170 14.411 1.00 96.50 78 GLY A C 1
ATOM 572 O O . GLY A 1 78 ? 5.345 -7.730 14.720 1.00 96.50 78 GLY A O 1
ATOM 573 N N . ARG A 1 79 ? 4.249 -6.157 13.531 1.00 97.50 79 ARG A N 1
ATOM 574 C CA . ARG A 1 79 ? 5.382 -5.705 12.700 1.00 97.50 79 ARG A CA 1
ATOM 575 C C . ARG A 1 79 ? 6.028 -6.856 11.938 1.00 97.50 79 ARG A C 1
ATOM 577 O O . ARG A 1 79 ? 7.251 -6.993 11.889 1.00 97.50 79 ARG A O 1
ATOM 584 N N . THR A 1 80 ? 5.184 -7.701 11.361 1.00 98.44 80 THR A N 1
ATOM 585 C CA . THR A 1 80 ? 5.617 -8.857 10.578 1.00 98.44 80 THR A CA 1
ATOM 586 C C . THR A 1 80 ? 5.230 -8.682 9.120 1.00 98.44 80 THR A C 1
ATOM 588 O O . THR A 1 80 ? 4.325 -7.924 8.778 1.00 98.44 80 THR A O 1
ATOM 591 N N . PHE A 1 81 ? 5.959 -9.355 8.242 1.00 98.50 81 PHE A N 1
ATOM 592 C CA . PHE A 1 81 ? 5.691 -9.363 6.813 1.00 98.50 81 PHE A CA 1
ATOM 593 C C . PHE A 1 81 ? 6.169 -10.686 6.219 1.00 98.50 81 PHE A C 1
ATOM 595 O O . PHE A 1 81 ? 7.047 -11.349 6.780 1.00 98.50 81 PHE A O 1
ATOM 602 N N . ALA A 1 82 ? 5.596 -11.069 5.083 1.00 98.38 82 ALA A N 1
ATOM 603 C CA . ALA A 1 82 ? 5.948 -12.292 4.380 1.00 98.38 82 ALA A CA 1
ATOM 604 C C . ALA A 1 82 ? 6.121 -12.041 2.884 1.00 98.38 82 ALA A C 1
ATOM 606 O O . ALA A 1 82 ? 5.310 -11.368 2.243 1.00 98.38 82 ALA A O 1
ATOM 607 N N . PHE A 1 83 ? 7.161 -12.653 2.331 1.00 98.25 83 PHE A N 1
ATOM 608 C CA . PHE A 1 83 ? 7.449 -12.662 0.906 1.00 98.25 83 PHE A CA 1
ATOM 609 C C . PHE A 1 83 ? 7.248 -14.061 0.329 1.00 98.25 83 PHE A C 1
ATOM 611 O O . PHE A 1 83 ? 7.404 -15.065 1.027 1.00 98.25 83 PHE A O 1
ATOM 618 N N . ARG A 1 84 ? 6.945 -14.116 -0.964 1.00 97.19 84 ARG A N 1
ATOM 619 C CA . ARG A 1 84 ? 6.883 -15.340 -1.755 1.00 97.19 84 ARG A CA 1
ATOM 620 C C . ARG A 1 84 ? 7.814 -15.214 -2.950 1.00 97.19 84 ARG A C 1
ATOM 622 O O . ARG A 1 84 ? 7.809 -14.198 -3.637 1.00 97.19 84 ARG A O 1
ATOM 629 N N . GLU A 1 85 ? 8.569 -16.270 -3.213 1.00 97.31 85 GLU A N 1
ATOM 630 C CA . GLU A 1 85 ? 9.302 -16.417 -4.466 1.00 97.31 85 GLU A CA 1
ATOM 631 C C . GLU A 1 85 ? 8.332 -16.824 -5.580 1.00 97.31 85 GLU A C 1
ATOM 633 O O . GLU A 1 85 ? 7.553 -17.773 -5.444 1.00 97.31 85 GLU A O 1
ATOM 638 N N . MET A 1 86 ? 8.347 -16.065 -6.667 1.00 93.62 86 MET A N 1
ATOM 639 C CA . MET A 1 86 ? 7.529 -16.298 -7.844 1.00 93.62 86 MET A CA 1
ATOM 640 C C . MET A 1 86 ? 8.281 -17.200 -8.825 1.00 93.62 86 MET A C 1
ATOM 642 O O . MET A 1 86 ? 9.496 -17.067 -8.959 1.00 93.62 86 MET A O 1
ATOM 646 N N . PRO A 1 87 ? 7.579 -18.076 -9.568 1.00 91.25 87 PRO A N 1
ATOM 647 C CA . PRO A 1 87 ? 8.219 -18.926 -10.573 1.00 91.25 87 PRO A CA 1
ATOM 648 C C . PRO A 1 87 ? 8.980 -18.134 -11.643 1.00 91.25 87 PRO A C 1
ATOM 650 O O . PRO A 1 87 ? 9.972 -18.618 -12.179 1.00 91.25 87 PRO A O 1
ATOM 653 N N . GLU A 1 88 ? 8.501 -16.927 -11.953 1.00 89.69 88 GLU A N 1
ATOM 654 C CA . GLU A 1 88 ? 9.122 -16.014 -12.903 1.00 89.69 88 GLU A CA 1
ATOM 655 C C . GLU A 1 88 ? 8.985 -14.568 -12.412 1.00 89.69 88 GLU A C 1
ATOM 657 O O . GLU A 1 88 ? 7.908 -14.133 -11.972 1.00 89.69 88 GLU A O 1
ATOM 662 N N . ALA A 1 89 ? 10.088 -13.821 -12.484 1.00 93.06 89 ALA A N 1
ATOM 663 C CA . ALA A 1 89 ? 10.091 -12.388 -12.226 1.00 93.06 89 ALA A CA 1
ATOM 664 C C . ALA A 1 89 ? 9.234 -11.658 -13.268 1.00 93.06 89 ALA A C 1
ATOM 666 O O . ALA A 1 89 ? 9.108 -12.093 -14.411 1.00 93.06 89 ALA A O 1
ATOM 667 N N . ASP A 1 90 ? 8.631 -10.542 -12.875 1.00 92.75 90 ASP A N 1
ATOM 668 C CA . ASP A 1 90 ? 7.885 -9.723 -13.823 1.00 92.75 90 ASP A CA 1
ATOM 669 C C . ASP A 1 90 ? 8.840 -9.121 -14.871 1.00 92.75 90 ASP A C 1
ATOM 671 O O . ASP A 1 90 ? 9.784 -8.426 -14.488 1.00 92.75 90 ASP A O 1
ATOM 675 N N . PRO A 1 91 ? 8.631 -9.365 -16.178 1.00 91.94 91 PRO A N 1
ATOM 676 C CA . PRO A 1 91 ? 9.541 -8.882 -17.211 1.00 91.94 91 PRO A CA 1
ATOM 677 C C . PRO A 1 91 ? 9.392 -7.381 -17.494 1.00 91.94 91 PRO A C 1
ATOM 679 O O . PRO A 1 91 ? 10.214 -6.816 -18.220 1.00 91.94 91 PRO A O 1
ATOM 682 N N . ARG A 1 92 ? 8.335 -6.725 -16.992 1.00 94.31 92 ARG A N 1
ATOM 683 C CA . ARG A 1 92 ? 8.091 -5.302 -17.250 1.00 94.31 92 ARG A CA 1
ATOM 684 C C . ARG A 1 92 ? 9.145 -4.440 -16.557 1.00 94.31 92 ARG A C 1
ATOM 686 O O . ARG A 1 92 ? 9.539 -4.680 -15.418 1.00 94.31 92 ARG A O 1
ATOM 693 N N . GLY A 1 93 ? 9.588 -3.398 -17.257 1.00 91.25 93 GLY A N 1
ATOM 694 C CA . GLY A 1 93 ? 10.479 -2.393 -16.688 1.00 91.25 93 GLY A CA 1
ATOM 695 C C . GLY A 1 93 ? 9.735 -1.473 -15.723 1.00 91.25 93 GLY A C 1
ATOM 696 O O . GLY A 1 93 ? 8.569 -1.152 -15.935 1.00 91.25 93 GLY A O 1
ATOM 697 N N . LEU A 1 94 ? 10.427 -1.019 -14.681 1.00 92.94 94 LEU A N 1
ATOM 698 C CA . LEU A 1 94 ? 9.926 0.044 -13.817 1.00 92.94 94 LEU A CA 1
ATOM 699 C C . LEU A 1 94 ? 9.986 1.392 -14.548 1.00 92.94 94 LEU A C 1
ATOM 701 O O . LEU A 1 94 ? 11.053 1.796 -15.014 1.00 92.94 94 LEU A O 1
ATOM 705 N N . ALA A 1 95 ? 8.864 2.109 -14.575 1.00 91.56 95 ALA A N 1
ATOM 706 C CA . ALA A 1 95 ? 8.783 3.491 -15.035 1.00 91.56 95 ALA A CA 1
ATOM 707 C C . ALA A 1 95 ? 8.027 4.341 -14.005 1.00 91.56 95 ALA A C 1
ATOM 709 O O . ALA A 1 95 ? 7.134 3.850 -13.321 1.00 91.56 95 ALA A O 1
ATOM 710 N N . GLY A 1 96 ? 8.384 5.617 -13.869 1.00 90.94 96 GLY A N 1
ATOM 711 C CA . GLY A 1 96 ? 7.642 6.554 -13.028 1.00 90.94 96 GLY A CA 1
ATOM 712 C C . GLY A 1 96 ? 6.763 7.470 -13.874 1.00 90.94 96 GLY A C 1
ATOM 713 O O . GLY A 1 96 ? 7.204 7.977 -14.904 1.00 90.94 96 GLY A O 1
ATOM 714 N N . ALA A 1 97 ? 5.543 7.734 -13.412 1.00 87.50 97 ALA A N 1
ATOM 715 C CA . ALA A 1 97 ? 4.589 8.630 -14.066 1.00 87.50 97 ALA A CA 1
ATOM 716 C C . ALA A 1 97 ? 5.129 10.070 -14.193 1.00 87.50 97 ALA A C 1
ATOM 718 O O . ALA A 1 97 ? 4.846 10.765 -15.165 1.00 87.50 97 ALA A O 1
ATOM 719 N N . ALA A 1 98 ? 5.951 10.506 -13.229 1.00 83.06 98 ALA A N 1
ATOM 720 C CA . ALA A 1 98 ? 6.577 11.831 -13.200 1.00 83.06 98 ALA A CA 1
ATOM 721 C C . ALA A 1 98 ? 8.055 11.839 -13.652 1.00 83.06 98 ALA A C 1
ATOM 723 O O . ALA A 1 98 ? 8.722 12.868 -13.545 1.00 83.06 98 ALA A O 1
ATOM 724 N N . GLY A 1 99 ? 8.588 10.712 -14.141 1.00 82.88 99 GLY A N 1
ATOM 725 C CA . GLY A 1 99 ? 9.988 10.587 -14.557 1.00 82.88 99 GLY A CA 1
ATOM 726 C C . GLY A 1 99 ? 10.696 9.366 -13.973 1.00 82.88 99 GLY A C 1
ATOM 727 O O . GLY A 1 99 ? 10.076 8.355 -13.655 1.00 82.88 99 GLY A O 1
ATOM 728 N N . ALA A 1 100 ? 12.025 9.435 -13.871 1.00 84.50 100 ALA A N 1
ATOM 729 C CA . ALA A 1 100 ? 12.822 8.325 -13.357 1.00 84.50 100 ALA A CA 1
ATOM 730 C C . ALA A 1 100 ? 12.496 8.041 -11.882 1.00 84.50 100 ALA A C 1
ATOM 732 O O . ALA A 1 100 ? 12.411 8.962 -11.072 1.00 84.50 100 ALA A O 1
ATOM 733 N N . VAL A 1 101 ? 12.351 6.760 -11.535 1.00 88.19 101 VAL A N 1
ATOM 734 C CA . VAL A 1 101 ? 12.189 6.340 -10.139 1.00 88.19 101 VAL A CA 1
ATOM 735 C C . VAL A 1 101 ? 13.568 6.292 -9.474 1.00 88.19 101 VAL A C 1
ATOM 737 O O . VAL A 1 101 ? 14.465 5.644 -10.024 1.00 88.19 101 VAL A O 1
ATOM 740 N N . PRO A 1 102 ? 13.765 6.943 -8.312 1.00 87.00 102 PRO A N 1
ATOM 741 C CA . PRO A 1 102 ? 15.038 6.900 -7.605 1.00 87.00 102 PRO A CA 1
ATOM 742 C C . PRO A 1 102 ? 15.445 5.471 -7.234 1.00 87.00 102 PRO A C 1
ATOM 744 O O . PRO A 1 102 ? 14.656 4.685 -6.695 1.00 87.00 102 PRO A O 1
ATOM 747 N N . VAL A 1 103 ? 16.704 5.139 -7.520 1.00 84.25 103 VAL A N 1
ATOM 748 C CA . VAL A 1 103 ? 17.281 3.824 -7.207 1.00 84.25 103 VAL A CA 1
ATOM 749 C C . VAL A 1 103 ? 17.664 3.743 -5.727 1.00 84.25 103 VAL A C 1
ATOM 751 O O . VAL A 1 103 ? 17.499 2.692 -5.107 1.00 84.25 103 VAL A O 1
ATOM 754 N N . ASP A 1 104 ? 18.129 4.854 -5.153 1.00 89.69 104 ASP A N 1
ATOM 755 C CA . ASP A 1 104 ? 18.523 4.949 -3.748 1.00 89.69 104 ASP A CA 1
ATOM 756 C C . ASP A 1 104 ? 17.314 5.036 -2.803 1.00 89.69 104 ASP A C 1
ATOM 758 O O . ASP A 1 104 ? 16.311 5.679 -3.109 1.00 89.69 104 ASP A O 1
ATOM 762 N N . ASP A 1 105 ? 17.408 4.378 -1.646 1.00 89.19 105 ASP A N 1
ATOM 763 C CA . ASP A 1 105 ? 16.322 4.320 -0.659 1.00 89.19 105 ASP A CA 1
ATOM 764 C C . ASP A 1 105 ? 16.058 5.671 -0.001 1.00 89.19 105 ASP A C 1
ATOM 766 O O . ASP A 1 105 ? 14.901 6.025 0.215 1.00 89.19 105 ASP A O 1
ATOM 770 N N . ALA A 1 106 ? 17.111 6.428 0.322 1.00 87.56 106 ALA A N 1
ATOM 771 C CA . ALA A 1 106 ? 16.953 7.720 0.975 1.00 87.56 106 ALA A CA 1
ATOM 772 C C . ALA A 1 106 ? 16.283 8.709 0.015 1.00 87.56 106 ALA A C 1
ATOM 774 O O . ALA A 1 106 ? 15.291 9.341 0.377 1.00 87.56 106 ALA A O 1
ATOM 775 N N . GLU A 1 107 ? 16.737 8.752 -1.242 1.00 88.06 107 GLU A N 1
ATOM 776 C CA . GLU A 1 107 ? 16.097 9.572 -2.277 1.00 88.06 107 GLU A CA 1
ATOM 777 C C . GLU A 1 107 ? 14.636 9.163 -2.515 1.00 88.06 107 GLU A C 1
ATOM 779 O O . GLU A 1 107 ? 13.760 10.019 -2.636 1.00 88.06 107 GLU A O 1
ATOM 784 N N . ARG A 1 108 ? 14.342 7.858 -2.533 1.00 89.31 108 ARG A N 1
ATOM 785 C CA . ARG A 1 108 ? 12.982 7.329 -2.714 1.00 89.31 108 ARG A CA 1
ATOM 786 C C . ARG A 1 108 ? 12.070 7.579 -1.500 1.00 89.31 108 ARG A C 1
ATOM 788 O O . ARG A 1 108 ? 10.846 7.661 -1.642 1.00 89.31 108 ARG A O 1
ATOM 795 N N . GLY A 1 109 ? 12.650 7.712 -0.309 1.00 82.56 109 GLY A N 1
ATOM 796 C CA . GLY A 1 109 ? 11.956 8.141 0.902 1.00 82.56 109 GLY A CA 1
ATOM 797 C C . GLY A 1 109 ? 11.550 9.616 0.848 1.00 82.56 109 GLY A C 1
ATOM 798 O O . GLY A 1 109 ? 10.433 9.955 1.228 1.00 82.56 109 GLY A O 1
ATOM 799 N N . GLU A 1 110 ? 12.414 10.481 0.315 1.00 84.62 110 GLU A N 1
ATOM 800 C CA . GLU A 1 110 ? 12.216 11.938 0.308 1.00 84.62 110 GLU A CA 1
ATOM 801 C C . GLU A 1 110 ? 11.435 12.456 -0.907 1.00 84.62 110 GLU A C 1
ATOM 803 O O . GLU A 1 110 ? 10.647 13.397 -0.788 1.00 84.62 110 GLU A O 1
ATOM 808 N N . MET A 1 111 ? 11.636 11.857 -2.081 1.00 82.06 111 MET A N 1
ATOM 809 C CA . MET A 1 111 ? 11.013 12.310 -3.322 1.00 82.06 111 MET A CA 1
ATOM 810 C C . MET A 1 111 ? 9.679 11.615 -3.571 1.00 82.06 111 MET A C 1
ATOM 812 O O . MET A 1 111 ? 9.513 10.423 -3.319 1.00 82.06 111 MET A O 1
ATOM 816 N N . LEU A 1 112 ? 8.723 12.359 -4.126 1.00 83.12 112 LEU A N 1
ATOM 817 C CA . LEU A 1 112 ? 7.507 11.770 -4.668 1.00 83.12 112 LEU A CA 1
ATOM 818 C C . LEU A 1 112 ? 7.854 11.040 -5.972 1.00 83.12 112 LEU A C 1
ATOM 820 O O . LEU A 1 112 ? 8.205 11.673 -6.966 1.00 83.12 112 LEU A O 1
ATOM 824 N N . TRP A 1 113 ? 7.752 9.714 -5.970 1.00 87.75 113 TRP A N 1
ATOM 825 C CA . TRP A 1 113 ? 7.866 8.876 -7.161 1.00 87.75 113 TRP A CA 1
ATOM 826 C C . TRP A 1 113 ? 6.581 8.070 -7.272 1.00 87.75 113 TRP A C 1
ATOM 828 O O . TRP A 1 113 ? 6.187 7.428 -6.318 1.00 87.75 113 TRP A O 1
ATOM 838 N N . VAL A 1 114 ? 5.910 8.090 -8.417 1.00 93.44 114 VAL A N 1
ATOM 839 C CA . VAL A 1 114 ? 4.671 7.322 -8.598 1.00 93.44 114 VAL A CA 1
ATOM 840 C C . VAL A 1 114 ? 4.906 6.341 -9.733 1.00 93.44 114 VAL A C 1
ATOM 842 O O . VAL A 1 114 ? 5.292 6.790 -10.814 1.00 93.44 114 VAL A O 1
ATOM 845 N N . PRO A 1 115 ? 4.736 5.025 -9.532 1.00 94.62 115 PRO A N 1
ATOM 846 C CA . PRO A 1 115 ? 4.906 4.058 -10.608 1.00 94.62 115 PRO A CA 1
ATOM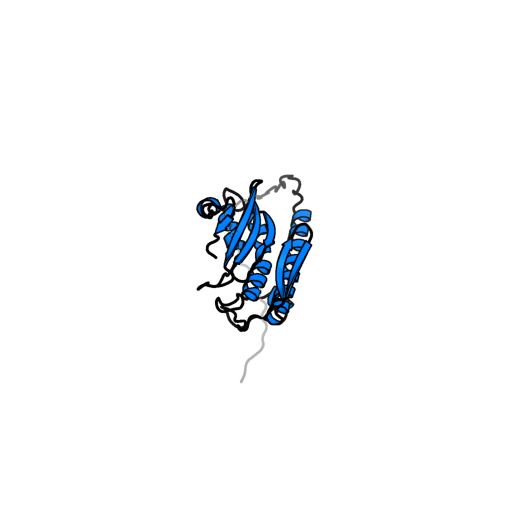 847 C C . PRO A 1 115 ? 3.881 4.307 -11.722 1.00 94.62 115 PRO A C 1
ATOM 849 O O . PRO A 1 115 ? 2.684 4.452 -11.462 1.00 94.62 115 PRO A O 1
ATOM 852 N N . ASP A 1 116 ? 4.360 4.339 -12.965 1.00 95.38 116 ASP A N 1
ATOM 853 C CA . ASP A 1 116 ? 3.519 4.384 -14.163 1.00 95.38 116 ASP A CA 1
ATOM 854 C C . ASP A 1 116 ? 2.612 3.140 -14.220 1.00 95.38 116 ASP A C 1
ATOM 856 O O . ASP A 1 116 ? 3.079 2.072 -13.817 1.00 95.38 116 ASP A O 1
ATOM 860 N N . PRO A 1 117 ? 1.360 3.216 -14.716 1.00 95.19 117 PRO A N 1
ATOM 861 C CA . PRO A 1 117 ? 0.442 2.070 -14.757 1.00 95.19 117 PRO A CA 1
ATOM 862 C C . PRO A 1 117 ? 0.959 0.833 -15.505 1.00 95.19 117 PRO A C 1
ATOM 864 O O . PRO A 1 117 ? 0.500 -0.276 -15.237 1.00 95.19 117 PRO A O 1
ATOM 867 N N . ALA A 1 118 ? 1.903 0.996 -16.438 1.00 94.31 118 ALA A N 1
ATOM 868 C CA . ALA A 1 118 ? 2.539 -0.121 -17.136 1.00 94.31 118 ALA A CA 1
ATOM 869 C C . ALA A 1 118 ? 3.634 -0.818 -16.305 1.00 94.31 118 ALA A C 1
ATOM 871 O O . ALA A 1 118 ? 4.187 -1.827 -16.751 1.00 94.31 118 ALA A O 1
ATOM 872 N N . SER A 1 119 ? 3.960 -0.297 -15.120 1.00 95.81 119 SER A N 1
ATOM 873 C CA . SER A 1 119 ? 4.962 -0.873 -14.227 1.00 95.81 119 SER A CA 1
ATOM 874 C C . SER A 1 119 ? 4.512 -2.221 -13.650 1.00 95.81 119 SER A C 1
ATOM 876 O O . SER A 1 119 ? 3.323 -2.552 -13.637 1.00 95.81 119 SER A O 1
ATOM 878 N N . PRO A 1 120 ? 5.458 -3.028 -13.146 1.00 96.25 120 PRO A N 1
ATOM 879 C CA . PRO A 1 120 ? 5.135 -4.260 -12.441 1.00 96.25 120 PRO A CA 1
ATOM 880 C C . PRO A 1 120 ? 4.254 -4.056 -11.203 1.00 96.25 120 PRO A C 1
ATOM 882 O O . PRO A 1 120 ? 4.391 -3.065 -10.478 1.00 96.25 120 PRO A O 1
ATOM 885 N N . ALA A 1 121 ? 3.452 -5.070 -10.871 1.00 96.12 121 ALA A N 1
ATOM 886 C CA . ALA A 1 121 ? 2.609 -5.082 -9.672 1.00 96.12 121 ALA A CA 1
ATOM 887 C C . ALA A 1 121 ? 3.398 -4.837 -8.372 1.00 96.12 121 ALA A C 1
ATOM 889 O O . ALA A 1 121 ? 2.932 -4.126 -7.482 1.00 96.12 121 ALA A O 1
ATOM 890 N N . TRP A 1 122 ? 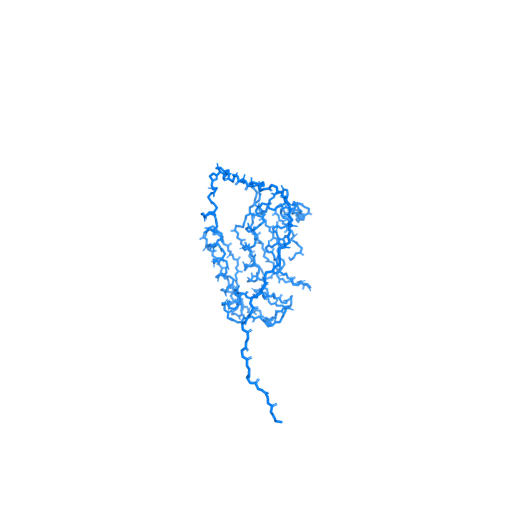4.622 -5.373 -8.270 1.00 96.94 122 TRP A N 1
ATOM 891 C CA . TRP A 1 122 ? 5.479 -5.181 -7.094 1.00 96.94 122 TRP A CA 1
ATOM 892 C C . TRP A 1 122 ? 5.846 -3.708 -6.867 1.00 96.94 122 TRP A C 1
ATOM 894 O O . TRP A 1 122 ? 5.984 -3.288 -5.719 1.00 96.94 122 TRP A O 1
ATOM 904 N N . ALA A 1 123 ? 5.958 -2.907 -7.932 1.00 96.38 123 ALA A N 1
ATOM 905 C CA . ALA A 1 123 ? 6.265 -1.484 -7.825 1.00 96.38 123 ALA A CA 1
ATOM 906 C C . ALA A 1 123 ? 5.061 -0.713 -7.278 1.00 96.38 123 ALA A C 1
ATOM 908 O O . ALA A 1 123 ? 5.207 0.125 -6.389 1.00 96.38 123 ALA A O 1
ATOM 909 N N . HIS A 1 124 ? 3.861 -1.051 -7.759 1.00 97.12 124 HIS A N 1
ATOM 910 C CA . HIS A 1 124 ? 2.607 -0.513 -7.239 1.00 97.12 124 HIS A CA 1
ATOM 911 C C . HIS A 1 124 ? 2.358 -0.916 -5.786 1.00 97.12 124 HIS A C 1
ATOM 913 O O . HIS A 1 124 ? 1.890 -0.092 -5.008 1.00 97.12 124 HIS A O 1
ATOM 919 N N . LEU A 1 125 ? 2.705 -2.145 -5.400 1.00 97.81 125 LEU A N 1
ATOM 920 C CA . LEU A 1 125 ? 2.573 -2.601 -4.021 1.00 97.81 125 LEU A CA 1
ATOM 921 C C . LEU A 1 125 ? 3.566 -1.898 -3.085 1.00 97.81 125 LEU A C 1
ATOM 923 O O . LEU A 1 125 ? 3.170 -1.461 -2.008 1.00 97.81 125 LEU A O 1
ATOM 927 N N . ALA A 1 126 ? 4.830 -1.744 -3.493 1.00 97.25 126 ALA A N 1
ATOM 928 C CA . ALA A 1 126 ? 5.813 -0.979 -2.723 1.00 97.25 126 ALA A CA 1
ATOM 929 C C . ALA A 1 126 ? 5.342 0.471 -2.528 1.00 97.25 126 ALA A C 1
ATOM 931 O O . ALA A 1 126 ? 5.310 0.975 -1.406 1.00 97.25 126 ALA A O 1
ATOM 932 N N . TRP A 1 127 ? 4.873 1.096 -3.611 1.00 96.38 127 TRP A N 1
ATOM 933 C CA . TRP A 1 127 ? 4.283 2.429 -3.581 1.00 96.38 127 TRP A CA 1
ATOM 934 C C . TRP A 1 127 ? 3.076 2.531 -2.638 1.00 96.38 127 TRP A C 1
ATOM 936 O O . TRP A 1 127 ? 3.031 3.412 -1.783 1.00 96.38 127 TRP A O 1
ATOM 946 N N . LEU A 1 128 ? 2.128 1.595 -2.738 1.00 97.69 128 LEU A N 1
ATOM 947 C CA . LEU A 1 128 ? 0.971 1.523 -1.850 1.00 97.69 128 LEU A CA 1
ATOM 948 C C . LEU A 1 128 ? 1.419 1.498 -0.387 1.00 97.69 128 LEU A C 1
ATOM 950 O O . LEU A 1 128 ? 0.993 2.348 0.387 1.00 97.69 128 LEU A O 1
ATOM 954 N N . VAL A 1 129 ? 2.314 0.575 -0.021 1.00 98.00 129 VAL A N 1
ATOM 955 C CA . VAL A 1 129 ? 2.809 0.410 1.356 1.00 98.00 129 VAL A CA 1
ATOM 956 C C . VAL A 1 129 ? 3.481 1.682 1.881 1.00 98.00 129 VAL A C 1
ATOM 958 O O . VAL A 1 129 ? 3.236 2.053 3.030 1.00 98.00 129 VAL A O 1
ATOM 961 N N . ARG A 1 130 ? 4.275 2.372 1.051 1.00 95.88 130 ARG A N 1
ATOM 962 C CA . ARG A 1 130 ? 4.913 3.654 1.398 1.00 95.88 130 ARG A CA 1
ATOM 963 C C . ARG A 1 130 ? 3.900 4.727 1.789 1.00 95.88 130 ARG A C 1
ATOM 965 O O . ARG A 1 130 ? 4.170 5.507 2.694 1.00 95.88 130 ARG A O 1
ATOM 972 N N . GLU A 1 131 ? 2.755 4.759 1.118 1.00 96.06 131 GLU A N 1
ATOM 973 C CA . GLU A 1 131 ? 1.752 5.820 1.250 1.00 96.06 131 GLU A CA 1
ATOM 974 C C . GLU A 1 131 ? 0.706 5.550 2.342 1.00 96.06 131 GLU A C 1
ATOM 976 O O . GLU A 1 131 ? 0.017 6.466 2.793 1.00 96.06 131 GLU A O 1
ATOM 981 N N . LEU A 1 132 ? 0.588 4.315 2.834 1.00 97.50 132 LEU A N 1
ATOM 982 C CA . LEU A 1 132 ? -0.360 3.975 3.902 1.00 97.50 132 LEU A CA 1
ATOM 983 C C . LEU A 1 132 ? -0.202 4.761 5.225 1.00 97.50 132 LEU A C 1
ATOM 985 O O . LEU A 1 132 ? -1.233 4.977 5.870 1.00 97.50 132 LEU A O 1
ATOM 989 N N . PRO A 1 133 ? 0.985 5.255 5.647 1.00 96.19 133 PRO A N 1
ATOM 990 C CA . PRO A 1 133 ? 1.098 6.137 6.810 1.00 96.19 133 PRO A CA 1
ATOM 991 C C . PRO A 1 133 ? 0.224 7.399 6.732 1.00 96.19 133 PRO A C 1
ATOM 993 O O . PRO A 1 133 ? -0.154 7.936 7.775 1.00 96.19 133 PRO A O 1
ATOM 996 N N . PHE A 1 134 ? -0.155 7.867 5.533 1.00 94.25 134 PHE A N 1
ATOM 997 C CA . PHE A 1 134 ? -1.038 9.030 5.395 1.00 94.25 134 PHE A CA 1
ATOM 998 C C . PHE A 1 134 ? -2.410 8.821 6.041 1.00 94.25 134 PHE A C 1
ATOM 1000 O O . PHE A 1 134 ? -3.013 9.801 6.480 1.00 94.25 134 PHE A O 1
ATOM 1007 N N . LEU A 1 135 ? -2.870 7.575 6.214 1.00 95.44 135 LEU A N 1
ATOM 1008 C CA . LEU A 1 135 ? -4.114 7.263 6.929 1.00 95.44 135 LEU A CA 1
ATOM 1009 C C . LEU A 1 135 ? -4.156 7.850 8.347 1.00 95.44 135 LEU A C 1
ATOM 1011 O O . LEU A 1 135 ? -5.227 8.229 8.821 1.00 95.44 135 LEU A O 1
ATOM 1015 N N . HIS A 1 136 ? -3.005 8.001 9.015 1.00 93.69 136 HIS A N 1
ATOM 1016 C CA . HIS A 1 136 ? -2.938 8.598 10.351 1.00 93.69 136 HIS A CA 1
ATOM 1017 C C . HIS A 1 136 ? -3.486 10.030 10.385 1.00 93.69 136 HIS A C 1
ATOM 1019 O O . HIS A 1 136 ? -4.093 10.425 11.381 1.00 93.69 136 HIS A O 1
ATOM 1025 N N . THR A 1 137 ? -3.339 10.779 9.288 1.00 92.50 137 THR A N 1
ATOM 1026 C CA . THR A 1 137 ? -3.829 12.161 9.171 1.00 92.50 137 THR A CA 1
ATOM 1027 C C . THR A 1 137 ? -5.353 12.248 9.047 1.00 92.50 137 THR A C 1
ATOM 1029 O O . THR A 1 137 ? -5.934 13.282 9.364 1.00 92.50 137 THR A O 1
ATOM 1032 N N . PHE A 1 138 ? -6.018 11.152 8.664 1.00 94.44 138 PHE A N 1
ATOM 1033 C CA . PHE A 1 138 ? -7.462 11.117 8.428 1.00 94.44 138 PHE A CA 1
ATOM 1034 C C . PHE A 1 138 ? -8.275 10.644 9.630 1.00 94.44 138 PHE A C 1
ATOM 1036 O O . PHE A 1 138 ? -9.496 10.674 9.566 1.00 94.44 138 PHE A O 1
ATOM 1043 N N . ARG A 1 139 ? -7.661 10.235 10.746 1.00 91.06 139 ARG A N 1
ATOM 1044 C CA . ARG A 1 139 ? -8.382 9.676 11.913 1.00 91.06 139 ARG A CA 1
ATOM 1045 C C . ARG A 1 139 ? -9.559 10.532 12.395 1.00 91.06 139 ARG A C 1
ATOM 1047 O O . ARG A 1 139 ? -10.591 9.988 12.770 1.00 91.06 139 ARG A O 1
ATOM 1054 N N . GLU A 1 140 ? -9.414 11.851 12.344 1.00 92.38 140 GLU A N 1
ATOM 1055 C CA . GLU A 1 140 ? -10.442 12.821 12.752 1.00 92.38 140 GLU A CA 1
ATOM 1056 C C . GLU A 1 140 ? -11.098 13.530 11.553 1.00 92.38 140 GLU A C 1
ATOM 1058 O O . GLU A 1 140 ? -11.863 14.477 11.719 1.00 92.38 140 GLU A O 1
ATOM 1063 N N . TYR A 1 141 ? -10.804 13.081 10.331 1.00 92.44 141 TYR A N 1
ATOM 1064 C CA . TYR A 1 141 ? -11.330 13.663 9.105 1.00 92.44 141 TYR A CA 1
ATOM 1065 C C . TYR A 1 141 ? -12.758 13.191 8.815 1.00 92.44 141 TYR A C 1
ATOM 1067 O O . TYR A 1 141 ? -13.057 11.995 8.821 1.00 92.44 141 TYR A O 1
ATOM 1075 N N . GLY A 1 142 ? -13.616 14.148 8.462 1.00 92.94 142 GLY A N 1
ATOM 1076 C CA . GLY A 1 142 ? -14.988 13.896 8.036 1.00 92.94 142 GLY A CA 1
ATOM 1077 C C . GLY A 1 142 ? -15.925 13.445 9.167 1.00 92.94 142 GLY A C 1
ATOM 1078 O O . GLY A 1 142 ? -15.507 13.259 10.310 1.00 92.94 142 GLY A O 1
ATOM 1079 N N . PRO A 1 143 ? -17.228 13.290 8.873 1.00 93.62 143 PRO A N 1
ATOM 1080 C CA . PRO A 1 143 ? -18.235 12.928 9.874 1.00 93.62 143 PRO A CA 1
ATOM 1081 C C . PRO A 1 143 ? -18.008 11.547 10.506 1.00 93.62 143 PRO A C 1
ATOM 1083 O O . PRO A 1 143 ? -18.422 11.307 11.640 1.00 93.62 143 PRO A O 1
ATOM 1086 N N . GLU A 1 144 ? -17.357 10.632 9.787 1.00 93.75 144 GLU A N 1
ATOM 1087 C CA . GLU A 1 144 ? -17.165 9.249 10.222 1.00 93.75 144 GLU A CA 1
ATOM 1088 C C . GLU A 1 144 ? -15.788 9.005 10.849 1.00 93.75 144 GLU A C 1
ATOM 1090 O O . GLU A 1 144 ? -15.618 7.981 11.519 1.00 93.75 144 GLU A O 1
ATOM 1095 N N . GLY A 1 145 ? -14.836 9.932 10.707 1.00 94.44 145 GLY A N 1
ATOM 1096 C CA . GLY A 1 145 ? -13.430 9.695 11.036 1.00 94.44 145 GLY A CA 1
ATOM 1097 C C . GLY A 1 145 ? -12.782 8.683 10.086 1.00 94.44 145 GLY A C 1
ATOM 1098 O O . GLY A 1 145 ? -13.444 7.810 9.521 1.00 94.44 145 GLY A O 1
ATOM 1099 N N . GLY A 1 146 ? -11.476 8.797 9.891 1.00 95.12 146 GLY A N 1
ATOM 1100 C CA . GLY A 1 146 ? -10.703 7.879 9.062 1.00 95.12 146 GLY A CA 1
ATOM 1101 C C . GLY A 1 146 ? -10.474 6.523 9.732 1.00 95.12 146 GLY A C 1
ATOM 1102 O O . GLY A 1 146 ? -10.711 6.354 10.933 1.00 95.12 146 GLY A O 1
ATOM 1103 N N . PRO A 1 147 ? -10.013 5.531 8.961 1.00 97.00 147 PRO A N 1
ATOM 1104 C CA . PRO A 1 147 ? -9.829 4.182 9.447 1.00 97.00 147 PRO A CA 1
ATOM 1105 C C . PRO A 1 147 ? -8.437 4.017 10.074 1.00 97.00 147 PRO A C 1
ATOM 1107 O O . PRO A 1 147 ? -7.506 4.780 9.813 1.00 97.00 147 PRO A O 1
ATOM 1110 N N . GLU A 1 148 ? -8.282 2.993 10.902 1.00 96.62 148 GLU A N 1
ATOM 1111 C CA . GLU A 1 148 ? -6.996 2.592 11.459 1.00 96.62 148 GLU A CA 1
ATOM 1112 C C . GLU A 1 148 ? -6.380 1.477 10.614 1.00 96.62 148 GLU A C 1
ATOM 1114 O O . GLU A 1 148 ? -7.025 0.466 10.342 1.00 96.62 148 GLU A O 1
ATOM 1119 N N . LEU A 1 149 ? -5.129 1.656 10.190 1.00 97.88 149 LEU A N 1
ATOM 1120 C C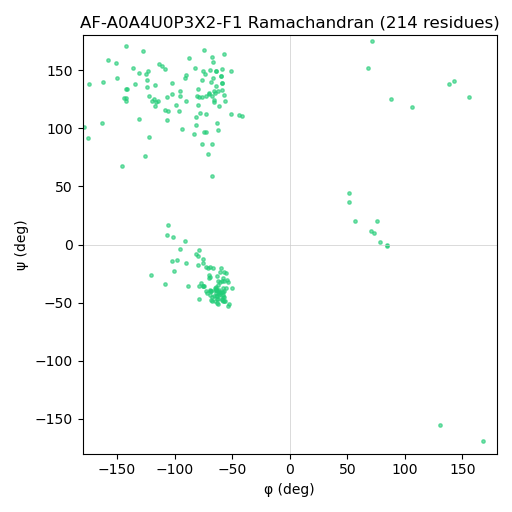A . LEU A 1 149 ? -4.415 0.663 9.396 1.00 97.88 149 LEU A CA 1
ATOM 1121 C C . LEU A 1 149 ? -4.079 -0.575 10.237 1.00 97.88 149 LEU A C 1
ATOM 1123 O O . LEU A 1 149 ? -3.471 -0.464 11.298 1.00 97.88 149 LEU A O 1
ATOM 1127 N N . CYS A 1 150 ? -4.411 -1.758 9.724 1.00 98.06 150 CYS A N 1
ATOM 1128 C CA . CYS A 1 150 ? -4.065 -3.040 10.338 1.00 98.06 150 CYS A CA 1
ATOM 1129 C C . CYS A 1 150 ? -2.985 -3.801 9.558 1.00 98.06 150 CYS A C 1
ATOM 1131 O O . CYS A 1 150 ? -2.178 -4.498 10.166 1.00 98.06 150 CYS A O 1
ATOM 1133 N N . GLY A 1 151 ? -2.955 -3.690 8.228 1.00 98.31 151 GLY A N 1
ATOM 1134 C CA . GLY A 1 151 ? -2.051 -4.494 7.408 1.00 98.31 151 GLY A CA 1
ATOM 1135 C C . GLY A 1 151 ? -2.361 -4.452 5.917 1.00 98.31 151 GLY A C 1
ATOM 1136 O O . GLY A 1 151 ? -3.179 -3.651 5.465 1.00 98.31 151 GLY A O 1
ATOM 1137 N N . VAL A 1 152 ? -1.708 -5.333 5.162 1.00 98.81 152 VAL A N 1
ATOM 1138 C CA . VAL A 1 152 ? -1.914 -5.530 3.720 1.00 98.81 152 VAL A CA 1
ATOM 1139 C C . VAL A 1 152 ? -1.837 -7.019 3.394 1.00 98.81 152 VAL A C 1
ATOM 1141 O O . VAL A 1 152 ? -0.892 -7.688 3.804 1.00 98.81 152 VAL A O 1
ATOM 1144 N N . ASP A 1 153 ? -2.789 -7.508 2.603 1.00 98.62 153 ASP A N 1
ATOM 1145 C CA . ASP A 1 153 ? -2.758 -8.834 1.986 1.00 98.62 153 ASP A CA 1
ATOM 1146 C C . ASP A 1 153 ? -2.655 -8.700 0.463 1.00 98.62 153 ASP A C 1
ATOM 1148 O O . ASP A 1 153 ? -3.513 -8.098 -0.174 1.00 98.62 153 ASP A O 1
ATOM 1152 N N . ALA A 1 154 ? -1.634 -9.302 -0.142 1.00 97.75 154 ALA A N 1
ATOM 1153 C CA . ALA A 1 154 ? -1.408 -9.303 -1.587 1.00 97.75 154 ALA A CA 1
ATOM 1154 C C . ALA A 1 154 ? -1.259 -10.750 -2.096 1.00 97.75 154 ALA A C 1
ATOM 1156 O O . ALA A 1 154 ? -0.152 -11.230 -2.347 1.00 97.75 154 ALA A O 1
ATOM 1157 N N . PRO A 1 155 ? -2.363 -11.512 -2.219 1.00 94.31 155 PRO A N 1
ATOM 1158 C CA . PRO A 1 155 ? -2.286 -12.925 -2.597 1.00 94.31 155 PRO A CA 1
ATOM 1159 C C . PRO A 1 155 ? -1.890 -13.137 -4.070 1.00 94.31 155 PRO A C 1
ATOM 1161 O O . PRO A 1 155 ? -1.423 -14.223 -4.439 1.00 94.31 155 PRO A O 1
ATOM 1164 N N . SER A 1 156 ? -2.063 -12.111 -4.908 1.00 93.19 156 SER A N 1
ATOM 1165 C CA . SER A 1 156 ? -1.823 -12.133 -6.352 1.00 93.19 156 SER A CA 1
ATOM 1166 C C . SER A 1 156 ? -1.228 -10.811 -6.842 1.00 93.19 156 SER A C 1
ATOM 1168 O O . SER A 1 156 ? -1.217 -9.829 -6.105 1.00 93.19 156 SER A O 1
ATOM 1170 N N . ARG A 1 157 ? -0.784 -10.781 -8.103 1.00 94.44 157 ARG A N 1
ATOM 1171 C CA . ARG A 1 157 ? -0.316 -9.558 -8.770 1.00 94.44 157 ARG A CA 1
ATOM 1172 C C . ARG A 1 157 ? -1.445 -8.621 -9.193 1.00 94.44 157 ARG A C 1
ATOM 1174 O O . ARG A 1 157 ? -1.182 -7.460 -9.458 1.00 94.44 157 ARG A O 1
ATOM 1181 N N . GLU A 1 158 ? -2.686 -9.096 -9.239 1.00 95.50 158 GLU A N 1
ATOM 1182 C CA . GLU A 1 158 ? -3.810 -8.304 -9.747 1.00 95.50 158 GLU A CA 1
ATOM 1183 C C . GLU A 1 158 ? -4.260 -7.229 -8.751 1.00 95.50 158 GLU A C 1
ATOM 1185 O O . GLU A 1 158 ? -4.669 -6.137 -9.145 1.00 95.50 158 GLU A O 1
ATOM 1190 N N . TRP A 1 159 ? -4.195 -7.531 -7.453 1.00 96.62 159 TRP A N 1
ATOM 1191 C CA . TRP A 1 159 ? -4.723 -6.668 -6.402 1.00 96.62 159 TRP A CA 1
ATOM 1192 C C . TRP A 1 159 ? -4.074 -6.929 -5.041 1.00 96.62 159 TRP A C 1
ATOM 1194 O O . TRP A 1 159 ? -3.585 -8.027 -4.761 1.00 96.62 159 TRP A O 1
ATOM 1204 N N . ALA A 1 160 ? -4.162 -5.922 -4.173 1.00 98.25 160 ALA A N 1
ATOM 1205 C CA . ALA A 1 160 ? -3.900 -6.023 -2.743 1.00 98.25 160 ALA A CA 1
ATOM 1206 C C . ALA A 1 160 ? -5.118 -5.541 -1.942 1.00 98.25 160 ALA A C 1
ATOM 1208 O O . ALA A 1 160 ? -5.785 -4.582 -2.324 1.00 98.25 160 ALA A O 1
ATOM 1209 N N . ASP A 1 161 ? -5.411 -6.207 -0.831 1.00 98.62 161 ASP A N 1
ATOM 1210 C CA . ASP A 1 161 ? -6.401 -5.775 0.148 1.00 98.62 161 ASP A CA 1
ATOM 1211 C C . ASP A 1 161 ? -5.662 -5.030 1.277 1.00 98.62 161 ASP A C 1
ATOM 1213 O O . ASP A 1 161 ? -4.874 -5.616 2.021 1.00 98.62 161 ASP A O 1
ATOM 1217 N N . VAL A 1 162 ? -5.930 -3.734 1.433 1.00 98.69 162 VAL A N 1
ATOM 1218 C CA . VAL A 1 162 ? -5.509 -2.957 2.605 1.00 98.69 162 VAL A CA 1
ATOM 1219 C C . VAL A 1 162 ? -6.478 -3.260 3.742 1.00 98.69 162 VAL A C 1
ATOM 1221 O O . VAL A 1 162 ? -7.688 -3.049 3.627 1.00 98.69 162 VAL A O 1
ATOM 1224 N N . LEU A 1 163 ? -5.950 -3.782 4.843 1.00 98.56 163 LEU A N 1
ATOM 1225 C CA . LEU A 1 163 ? -6.728 -4.187 6.005 1.00 98.56 163 LEU A CA 1
ATOM 1226 C C . LEU A 1 163 ? -6.853 -3.002 6.953 1.00 98.56 163 LEU A C 1
ATOM 1228 O O . LEU A 1 163 ? -5.838 -2.465 7.405 1.00 98.56 163 LEU A O 1
ATOM 1232 N N . VAL A 1 164 ? -8.083 -2.617 7.287 1.00 98.31 164 VAL A N 1
ATOM 1233 C CA . VAL A 1 164 ? -8.330 -1.490 8.189 1.00 98.31 164 VAL A CA 1
ATOM 1234 C C . VAL A 1 164 ? -9.419 -1.792 9.216 1.00 98.31 164 VAL A C 1
ATOM 1236 O O . VAL A 1 164 ? -10.338 -2.575 8.968 1.00 98.31 164 VAL A O 1
ATOM 1239 N N . ALA A 1 165 ? -9.331 -1.151 10.376 1.00 97.88 165 ALA A N 1
ATOM 1240 C CA . ALA A 1 165 ? -10.382 -1.123 11.380 1.00 97.88 165 ALA A CA 1
ATOM 1241 C C . ALA A 1 165 ? -11.112 0.223 11.323 1.00 97.88 165 ALA A C 1
ATOM 1243 O O . ALA A 1 165 ? -10.495 1.287 11.351 1.00 97.88 165 ALA A O 1
ATOM 1244 N N . HIS A 1 166 ? -12.440 0.194 11.263 1.00 97.25 166 HIS A N 1
ATOM 1245 C CA . HIS A 1 166 ? -13.263 1.400 11.281 1.00 97.25 166 HIS A CA 1
ATOM 1246 C C . HIS A 1 166 ? -14.543 1.135 12.061 1.00 97.25 166 HIS A C 1
ATOM 1248 O O . HIS A 1 166 ? -15.245 0.159 11.805 1.00 97.25 166 HIS A O 1
ATOM 1254 N N . ARG A 1 167 ? -14.816 1.983 13.062 1.00 93.69 167 ARG A N 1
ATOM 1255 C CA . ARG A 1 167 ? -16.035 1.927 13.893 1.00 93.69 167 ARG A CA 1
ATOM 1256 C C . ARG A 1 167 ? -16.328 0.542 14.502 1.00 93.69 167 ARG A C 1
ATOM 1258 O O . ARG A 1 167 ? -17.478 0.155 14.658 1.00 93.69 167 ARG A O 1
ATOM 1265 N N . GLY A 1 168 ? -15.275 -0.176 14.899 1.00 93.56 168 GLY A N 1
ATOM 1266 C CA . GLY A 1 168 ? -15.371 -1.501 15.527 1.00 93.56 168 GLY A CA 1
ATOM 1267 C C . GLY A 1 168 ? -15.480 -2.668 14.542 1.00 93.56 168 GLY A C 1
ATOM 1268 O O . GLY A 1 168 ? -15.496 -3.821 14.968 1.00 93.56 168 GLY A O 1
ATOM 1269 N N . GLU A 1 169 ? -15.499 -2.393 13.240 1.00 96.56 169 GLU A N 1
ATOM 1270 C CA . GLU A 1 169 ? -15.542 -3.399 12.186 1.00 96.56 169 GLU A CA 1
ATOM 1271 C C . GLU A 1 169 ? -14.207 -3.485 11.447 1.00 96.56 169 GLU A C 1
ATOM 1273 O O . GLU A 1 169 ? -13.463 -2.508 11.335 1.00 96.56 169 GLU A O 1
ATOM 1278 N N . ARG A 1 170 ? -13.904 -4.678 10.928 1.00 97.56 170 ARG A N 1
ATOM 1279 C CA . ARG A 1 170 ? -12.755 -4.901 10.048 1.00 97.56 170 ARG A CA 1
ATOM 1280 C C . ARG A 1 170 ? -13.196 -4.831 8.599 1.00 97.56 170 ARG A C 1
ATOM 1282 O O . ARG A 1 170 ? -14.162 -5.495 8.215 1.00 97.56 170 ARG A O 1
ATOM 1289 N N . TRP A 1 171 ? -12.436 -4.077 7.825 1.00 98.31 171 TRP A N 1
ATOM 1290 C CA . TRP A 1 171 ? -12.659 -3.811 6.418 1.00 98.31 171 TRP A CA 1
A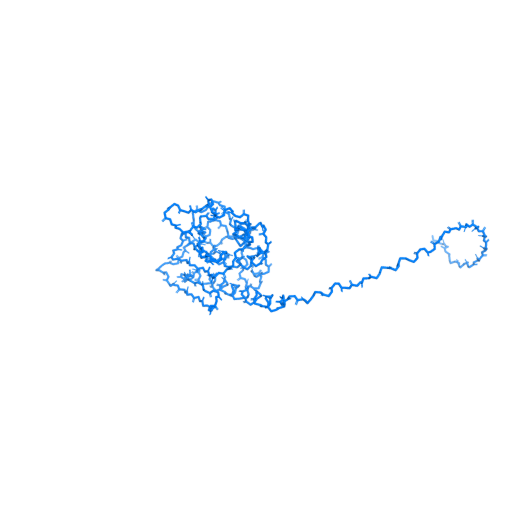TOM 1291 C C . TRP A 1 171 ? -11.440 -4.215 5.599 1.00 98.31 171 TRP A C 1
ATOM 1293 O O . TRP A 1 171 ? -10.301 -4.163 6.065 1.00 98.31 171 TRP A O 1
ATOM 1303 N N . ARG A 1 172 ? -11.707 -4.617 4.361 1.00 98.38 172 ARG A N 1
ATOM 1304 C CA . ARG A 1 172 ? -10.708 -4.862 3.327 1.00 98.38 172 ARG A CA 1
ATOM 1305 C C . ARG A 1 172 ? -10.952 -3.872 2.212 1.00 98.38 172 ARG A C 1
ATOM 1307 O O . ARG A 1 172 ? -12.052 -3.828 1.667 1.00 98.38 172 ARG A O 1
ATOM 1314 N N . VAL A 1 173 ? -9.942 -3.086 1.890 1.00 98.44 173 VAL A N 1
ATOM 1315 C CA . VAL A 1 173 ? -9.997 -2.114 0.806 1.00 98.44 173 VAL A CA 1
ATOM 1316 C C . VAL A 1 173 ? -9.164 -2.656 -0.335 1.00 98.44 173 VAL A C 1
ATOM 1318 O O . VAL A 1 173 ? -7.941 -2.708 -0.237 1.00 98.44 173 VAL A O 1
ATOM 1321 N N . ARG A 1 174 ? -9.833 -3.109 -1.391 1.00 98.00 174 ARG A N 1
ATOM 1322 C CA . ARG A 1 174 ? -9.167 -3.682 -2.550 1.00 98.00 174 ARG A CA 1
ATOM 1323 C C . ARG A 1 174 ? -8.615 -2.575 -3.428 1.00 98.00 174 ARG A C 1
ATOM 1325 O O . ARG A 1 174 ? -9.359 -1.678 -3.828 1.00 98.00 174 ARG A O 1
ATOM 1332 N N . VAL A 1 175 ? -7.329 -2.682 -3.720 1.00 97.88 175 VAL A N 1
ATOM 1333 C CA . VAL A 1 175 ? -6.573 -1.794 -4.599 1.00 97.88 175 VAL A CA 1
ATOM 1334 C C . VAL A 1 175 ? -6.059 -2.619 -5.770 1.00 97.88 175 VAL A C 1
ATOM 1336 O O . VAL A 1 175 ? -5.401 -3.646 -5.566 1.00 97.88 175 VAL A O 1
ATOM 1339 N N . ALA A 1 176 ? -6.363 -2.191 -6.992 1.00 96.75 176 ALA A N 1
ATOM 1340 C CA . ALA A 1 176 ? -5.845 -2.834 -8.191 1.00 96.75 176 ALA A CA 1
ATOM 1341 C C . ALA A 1 176 ? -4.340 -2.551 -8.316 1.00 96.75 176 ALA A C 1
ATOM 1343 O O . ALA A 1 176 ? -3.895 -1.408 -8.221 1.00 96.75 176 ALA A O 1
ATOM 1344 N N . LEU A 1 177 ? -3.534 -3.589 -8.532 1.00 96.12 177 LEU A N 1
ATOM 1345 C CA . LEU A 1 177 ? -2.095 -3.461 -8.787 1.00 96.12 177 LEU A CA 1
ATOM 1346 C C . LEU A 1 177 ? -1.767 -3.581 -10.280 1.00 96.12 177 LEU A C 1
ATOM 1348 O O . LEU A 1 177 ? -0.745 -3.062 -10.721 1.00 96.12 177 LEU A O 1
ATOM 1352 N N . GLU A 1 178 ? -2.645 -4.218 -11.056 1.00 93.81 178 GLU A N 1
ATOM 1353 C CA . GLU A 1 178 ? -2.538 -4.380 -12.508 1.00 93.81 178 GLU A CA 1
ATOM 1354 C C . GLU A 1 178 ? -3.806 -3.912 -13.226 1.00 93.81 178 GLU A C 1
ATOM 1356 O O . GLU A 1 178 ? -4.853 -3.701 -12.619 1.00 93.81 178 GLU A O 1
ATOM 1361 N N . GLY A 1 179 ? -3.712 -3.759 -14.551 1.00 90.94 179 GLY A N 1
ATOM 1362 C CA . GLY A 1 179 ? -4.866 -3.466 -15.406 1.00 90.94 179 GLY A CA 1
ATOM 1363 C C . GLY A 1 179 ? -5.397 -2.036 -15.293 1.00 90.94 179 GLY A C 1
ATOM 1364 O O . GLY A 1 179 ? -6.458 -1.737 -15.839 1.00 90.94 179 GLY A O 1
ATOM 1365 N N . ARG A 1 180 ? -4.670 -1.148 -14.609 1.00 93.00 180 ARG A N 1
ATOM 1366 C CA . ARG A 1 180 ? -5.041 0.261 -14.478 1.00 93.00 180 ARG A CA 1
ATOM 1367 C C . ARG A 1 180 ? -4.604 1.075 -15.688 1.00 93.00 180 ARG A C 1
ATOM 1369 O O . ARG A 1 180 ? -3.598 0.785 -16.329 1.00 93.00 180 ARG A O 1
ATOM 1376 N N . THR A 1 181 ? -5.345 2.144 -15.948 1.00 91.31 181 THR A N 1
ATOM 1377 C CA . THR A 1 181 ? -5.002 3.161 -16.952 1.00 91.31 181 THR A CA 1
ATOM 1378 C C . THR A 1 181 ? -4.433 4.432 -16.332 1.00 91.31 181 THR A C 1
ATOM 1380 O O . THR A 1 181 ? -3.859 5.245 -17.047 1.00 91.31 181 THR A O 1
ATOM 1383 N N . GLU A 1 182 ? -4.587 4.603 -15.018 1.00 92.69 182 GLU A N 1
ATOM 1384 C CA . GLU A 1 182 ? -4.166 5.789 -14.274 1.00 92.69 182 GLU A CA 1
ATOM 1385 C C . GLU A 1 182 ? -3.231 5.410 -13.111 1.00 92.69 182 GLU A C 1
ATOM 1387 O O . GLU A 1 182 ? -3.334 4.306 -12.546 1.00 92.69 182 GLU A O 1
ATOM 1392 N N . PRO A 1 183 ? -2.261 6.281 -12.777 1.00 91.75 183 PRO A N 1
ATOM 1393 C CA . PRO A 1 183 ? -1.409 6.093 -11.612 1.00 91.75 183 PRO A CA 1
ATOM 1394 C C . PRO A 1 183 ? -2.216 6.290 -10.324 1.00 91.75 183 PRO A C 1
ATOM 1396 O O . PRO A 1 183 ? -3.145 7.090 -10.274 1.00 91.75 183 PRO A O 1
ATOM 1399 N N . ILE A 1 184 ? -1.825 5.599 -9.252 1.00 89.88 184 ILE A N 1
ATOM 1400 C CA . ILE A 1 184 ? -2.368 5.883 -7.919 1.00 89.88 184 ILE A CA 1
ATOM 1401 C C . ILE A 1 184 ? -1.423 6.862 -7.241 1.00 89.88 184 ILE A C 1
ATOM 1403 O O . ILE A 1 184 ? -0.394 6.449 -6.721 1.00 89.88 184 ILE A O 1
ATOM 1407 N N . GLU A 1 185 ? -1.746 8.149 -7.239 1.00 89.81 185 GLU A N 1
ATOM 1408 C CA . GLU A 1 185 ? -0.834 9.154 -6.685 1.00 89.81 185 GLU A CA 1
ATOM 1409 C C . GLU A 1 185 ? -0.801 9.169 -5.157 1.00 89.81 185 GLU A C 1
ATOM 1411 O O . GLU A 1 185 ? 0.264 9.369 -4.604 1.00 89.81 185 GLU A O 1
ATOM 1416 N N . PHE A 1 186 ? -1.919 8.935 -4.461 1.00 92.31 186 PHE A N 1
ATOM 1417 C CA . PHE A 1 186 ? -1.970 9.029 -2.992 1.00 92.31 186 PHE A CA 1
ATOM 1418 C C . PHE A 1 186 ? -2.935 7.994 -2.388 1.00 92.31 186 PHE A C 1
ATOM 1420 O O . PHE A 1 186 ? -3.989 8.363 -1.860 1.00 92.31 186 PHE A O 1
ATOM 1427 N N . PRO A 1 187 ? -2.630 6.682 -2.457 1.00 94.69 187 PRO A N 1
ATOM 1428 C CA . PRO A 1 187 ? -3.570 5.646 -2.031 1.00 94.69 187 PRO A CA 1
ATOM 1429 C C . PRO A 1 187 ? -4.007 5.801 -0.572 1.00 94.69 187 PRO A C 1
ATOM 1431 O O . PRO A 1 187 ? -5.185 5.643 -0.264 1.00 94.69 187 PRO A O 1
ATOM 1434 N N . GLY A 1 188 ? -3.083 6.153 0.329 1.00 95.94 188 GLY A N 1
ATOM 1435 C CA . GLY A 1 188 ? -3.405 6.368 1.741 1.00 95.94 188 GLY A CA 1
ATOM 1436 C C . GLY A 1 188 ? -4.405 7.507 1.954 1.00 95.94 188 GLY A C 1
ATOM 1437 O O . GLY A 1 188 ? -5.326 7.369 2.758 1.00 95.94 188 GLY A O 1
ATOM 1438 N N . MET A 1 189 ? -4.277 8.601 1.195 1.00 95.62 189 MET A N 1
ATOM 1439 C CA . MET A 1 189 ? -5.226 9.718 1.252 1.00 95.62 189 MET A CA 1
ATOM 1440 C C . MET A 1 189 ? -6.594 9.318 0.704 1.00 95.62 189 MET A C 1
ATOM 1442 O O . MET A 1 189 ? -7.598 9.523 1.380 1.00 95.62 189 MET A O 1
ATOM 1446 N N . VAL A 1 190 ? -6.634 8.679 -0.470 1.00 96.00 190 VAL A N 1
ATOM 1447 C CA . VAL A 1 190 ? -7.889 8.238 -1.103 1.00 96.00 190 VAL A CA 1
ATOM 1448 C C . VAL A 1 190 ? -8.674 7.307 -0.177 1.00 96.00 190 VAL A C 1
ATOM 1450 O O . VAL A 1 190 ? -9.879 7.480 0.008 1.00 96.00 190 VAL A O 1
ATOM 1453 N N . ILE A 1 191 ? -7.999 6.342 0.456 1.00 97.62 191 ILE A N 1
ATOM 1454 C CA . ILE A 1 191 ? -8.633 5.430 1.415 1.00 97.62 191 ILE A CA 1
ATOM 1455 C C . ILE A 1 191 ? -9.106 6.197 2.660 1.00 97.62 191 ILE A C 1
ATOM 1457 O O . ILE A 1 191 ? -10.226 5.982 3.125 1.00 97.62 191 ILE A O 1
ATOM 1461 N N . GLY A 1 192 ? -8.285 7.105 3.194 1.00 97.19 192 GLY A N 1
ATOM 1462 C CA . GLY A 1 192 ? -8.634 7.924 4.356 1.00 97.19 192 GLY A CA 1
ATOM 1463 C C . GLY A 1 192 ? -9.890 8.767 4.131 1.00 97.19 192 GLY A C 1
ATOM 1464 O O . GLY A 1 192 ? -10.811 8.734 4.951 1.00 97.19 192 GLY A O 1
ATOM 1465 N N . GLU A 1 193 ? -9.967 9.455 2.991 1.00 96.44 193 GLU A N 1
ATOM 1466 C CA . GLU A 1 193 ? -11.127 10.255 2.585 1.00 96.44 193 GLU A CA 1
ATOM 1467 C C . GLU A 1 193 ? -12.374 9.394 2.380 1.00 96.44 193 GLU A C 1
ATOM 1469 O O . GLU A 1 193 ? -13.448 9.737 2.881 1.00 96.44 193 GLU A O 1
ATOM 1474 N N . LEU A 1 194 ? -12.233 8.247 1.706 1.00 96.81 194 LEU A N 1
ATOM 1475 C CA . LEU A 1 194 ? -13.339 7.326 1.437 1.00 96.81 194 LEU A CA 1
ATOM 1476 C C . LEU A 1 194 ? -14.036 6.868 2.727 1.00 96.81 194 LEU A C 1
ATOM 1478 O O . LEU A 1 194 ? -15.266 6.756 2.778 1.00 96.81 194 LEU A O 1
ATOM 1482 N N . PHE A 1 195 ? -13.263 6.607 3.779 1.00 97.56 195 PHE A N 1
ATOM 1483 C CA . PHE A 1 195 ? -13.803 6.228 5.081 1.00 97.56 195 PHE A CA 1
ATOM 1484 C C . PHE A 1 195 ? -14.315 7.427 5.872 1.00 97.56 195 PHE A C 1
ATOM 1486 O O . PHE A 1 195 ? -15.448 7.372 6.350 1.00 97.56 195 PHE A O 1
ATOM 1493 N N . GLY A 1 196 ? -13.546 8.516 5.949 1.00 96.12 196 GLY A N 1
ATOM 1494 C CA . GLY A 1 196 ? -13.930 9.707 6.709 1.00 96.12 196 GLY A CA 1
ATOM 1495 C C . GLY A 1 196 ? -15.208 10.375 6.198 1.00 96.12 196 GLY A C 1
ATOM 1496 O O . GLY A 1 196 ? -16.024 10.838 6.997 1.00 96.12 196 GLY A O 1
ATOM 1497 N N . ALA A 1 197 ? -15.440 10.349 4.883 1.00 95.75 197 ALA A N 1
ATOM 1498 C CA . ALA A 1 197 ? -16.675 10.825 4.258 1.00 95.75 197 ALA A CA 1
ATOM 1499 C C . ALA A 1 197 ? -17.833 9.806 4.306 1.00 95.75 197 ALA A C 1
ATOM 1501 O O . ALA A 1 197 ? -18.953 10.139 3.926 1.00 95.75 197 ALA A O 1
ATOM 1502 N N . GLY A 1 198 ? -17.590 8.565 4.743 1.00 95.00 198 GLY A N 1
ATOM 1503 C CA . GLY A 1 198 ? -18.595 7.495 4.779 1.00 95.00 198 GLY A CA 1
ATOM 1504 C C . GLY A 1 198 ? -18.883 6.812 3.435 1.00 95.00 198 GLY A C 1
ATOM 1505 O O . GLY A 1 198 ? -19.701 5.893 3.389 1.00 95.00 198 GLY A O 1
ATOM 1506 N N . GLY A 1 199 ? -18.189 7.195 2.358 1.00 95.19 199 GLY A N 1
ATOM 1507 C CA . GLY A 1 199 ? -18.400 6.667 1.004 1.00 95.19 199 GLY A CA 1
ATOM 1508 C C . GLY A 1 199 ? -18.044 5.185 0.830 1.00 95.19 199 GLY A C 1
ATOM 1509 O O . GLY A 1 199 ? -18.549 4.534 -0.083 1.00 95.19 199 GLY A O 1
ATOM 1510 N N . HIS A 1 200 ? -17.230 4.611 1.723 1.00 95.00 200 HIS A N 1
ATOM 1511 C CA . HIS A 1 200 ? -16.872 3.184 1.696 1.00 95.00 200 HIS A CA 1
ATOM 1512 C C . HIS A 1 200 ? -18.099 2.250 1.673 1.00 95.00 200 HIS A C 1
ATOM 1514 O O . HIS A 1 200 ? -18.056 1.195 1.041 1.00 95.00 200 HIS A O 1
ATOM 1520 N N . ARG A 1 201 ? -19.218 2.645 2.300 1.00 93.56 201 ARG A N 1
ATOM 1521 C CA . ARG A 1 201 ? -20.451 1.835 2.370 1.00 93.56 201 ARG A CA 1
ATOM 1522 C C . ARG A 1 201 ? -21.160 1.702 1.023 1.00 93.56 201 ARG A C 1
ATOM 1524 O O . ARG A 1 201 ? -21.817 0.696 0.774 1.00 93.56 201 ARG A O 1
ATOM 1531 N N . GLU A 1 202 ? -21.002 2.688 0.146 1.00 93.75 202 GLU A N 1
ATOM 1532 C CA . GLU A 1 202 ? -21.573 2.680 -1.207 1.00 93.75 202 GLU A CA 1
ATOM 1533 C C . GLU A 1 202 ? -20.740 1.839 -2.181 1.00 93.75 202 GLU A C 1
ATOM 1535 O O . GLU A 1 202 ? -21.226 1.435 -3.235 1.00 93.75 202 GLU A O 1
ATOM 1540 N N . ARG A 1 203 ? -19.489 1.547 -1.811 1.00 93.69 203 ARG A N 1
ATOM 1541 C CA . ARG A 1 203 ? -18.511 0.819 -2.627 1.00 93.69 203 ARG A CA 1
ATOM 1542 C C . ARG A 1 203 ? -18.279 -0.618 -2.166 1.00 93.69 203 ARG A C 1
ATOM 1544 O O . ARG A 1 203 ? -17.287 -1.246 -2.533 1.00 93.69 203 ARG A O 1
ATOM 1551 N N . VAL A 1 204 ? -19.188 -1.151 -1.352 1.00 95.81 204 VAL A N 1
ATOM 1552 C CA . VAL A 1 204 ? -19.114 -2.543 -0.908 1.00 95.81 204 VAL A CA 1
ATOM 1553 C C . VAL A 1 204 ? -19.347 -3.478 -2.088 1.00 95.81 204 VAL A C 1
ATOM 1555 O O . VAL A 1 204 ? -20.357 -3.396 -2.790 1.00 95.81 204 VAL A O 1
ATOM 1558 N N . VAL A 1 205 ? -18.425 -4.417 -2.276 1.00 93.50 205 VAL A N 1
ATOM 1559 C CA . VAL A 1 205 ? -18.530 -5.445 -3.307 1.00 93.50 205 VAL A CA 1
ATOM 1560 C C . VAL A 1 205 ? -19.712 -6.358 -2.988 1.00 93.50 205 VAL A C 1
ATOM 1562 O O . VAL A 1 205 ? -19.807 -6.966 -1.918 1.00 93.50 205 VAL A O 1
ATOM 1565 N N . LYS A 1 206 ? -20.636 -6.482 -3.943 1.00 92.50 206 LYS A N 1
ATOM 1566 C CA . LYS A 1 206 ? -21.850 -7.287 -3.780 1.00 92.50 206 LYS A CA 1
ATOM 1567 C C . LYS A 1 206 ? -21.502 -8.734 -3.411 1.00 92.50 206 LYS A C 1
ATOM 1569 O O . LYS A 1 206 ? -20.815 -9.425 -4.154 1.00 92.50 206 LYS A O 1
ATOM 1574 N N . GLY A 1 207 ? -22.041 -9.205 -2.286 1.00 91.81 207 GLY A N 1
ATOM 1575 C CA . GLY A 1 207 ? -21.823 -10.570 -1.794 1.00 91.81 207 GLY A CA 1
ATOM 1576 C C . GLY A 1 207 ? -20.539 -10.768 -0.980 1.00 91.81 207 GLY A C 1
ATOM 1577 O O . GLY A 1 207 ? -20.319 -11.872 -0.489 1.00 91.81 207 GLY A O 1
ATOM 1578 N N . ALA A 1 208 ? -19.728 -9.725 -0.786 1.00 92.00 208 ALA A N 1
ATOM 1579 C CA . ALA A 1 208 ? -18.534 -9.754 0.050 1.00 92.00 208 ALA A CA 1
ATOM 1580 C C . ALA A 1 208 ? -18.643 -8.673 1.143 1.00 92.00 208 ALA A C 1
ATOM 1582 O O . ALA A 1 208 ? -18.275 -7.521 0.907 1.00 92.00 208 ALA A O 1
ATOM 1583 N N . PRO A 1 209 ? -19.168 -9.011 2.337 1.00 90.25 209 PRO A N 1
ATOM 1584 C CA . PRO A 1 209 ? -19.303 -8.033 3.408 1.00 90.25 209 PRO A CA 1
ATOM 1585 C C . PRO A 1 209 ? -17.934 -7.452 3.771 1.00 90.25 209 PRO A C 1
ATOM 1587 O O . PRO A 1 209 ? -16.928 -8.168 3.820 1.00 90.25 209 PRO A O 1
ATOM 1590 N N . ASN A 1 210 ? -17.920 -6.141 4.001 1.00 94.00 210 ASN A N 1
ATOM 1591 C CA . ASN A 1 210 ? -16.755 -5.348 4.384 1.00 94.00 210 ASN A CA 1
ATOM 1592 C C . ASN A 1 210 ? -15.566 -5.422 3.412 1.00 94.00 210 ASN A C 1
ATOM 1594 O O . ASN A 1 210 ? -14.435 -5.123 3.794 1.00 94.00 210 ASN A O 1
ATOM 1598 N N . LEU A 1 211 ? -15.809 -5.822 2.162 1.00 97.31 211 LEU A N 1
ATOM 1599 C CA . LEU A 1 211 ? -14.869 -5.647 1.063 1.00 97.31 211 LEU A CA 1
ATOM 1600 C C . LEU A 1 211 ? -15.287 -4.415 0.264 1.00 97.31 211 LEU A C 1
ATOM 1602 O O . LEU A 1 211 ? -16.393 -4.370 -0.269 1.00 97.31 211 LEU A O 1
ATOM 1606 N N . VAL A 1 212 ? -14.398 -3.436 0.189 1.00 96.44 212 VAL A N 1
ATOM 1607 C CA . VAL A 1 212 ? -14.595 -2.166 -0.504 1.00 96.44 212 VAL A CA 1
ATOM 1608 C C . VAL A 1 212 ? -13.765 -2.183 -1.773 1.00 96.44 212 VAL A C 1
ATOM 1610 O O . VAL A 1 212 ? -12.562 -2.431 -1.714 1.00 96.44 212 VAL A O 1
ATOM 1613 N N . ASP A 1 213 ? -14.401 -1.900 -2.904 1.00 93.62 213 ASP A N 1
ATOM 1614 C CA . ASP A 1 213 ? -13.684 -1.540 -4.122 1.00 93.62 213 ASP A CA 1
ATOM 1615 C C . ASP A 1 213 ? -13.315 -0.057 -4.034 1.00 93.62 213 ASP A C 1
ATOM 1617 O O . ASP A 1 213 ? -14.178 0.827 -4.048 1.00 93.62 213 ASP A O 1
ATOM 1621 N N . SER A 1 214 ? -12.027 0.226 -3.862 1.00 86.75 214 SER A N 1
ATOM 1622 C CA . SER A 1 214 ? -11.565 1.604 -3.719 1.00 86.75 214 SER A CA 1
ATOM 1623 C C . SER A 1 214 ? -11.700 2.409 -5.013 1.00 86.75 214 SER A C 1
ATOM 1625 O O . SER A 1 214 ? -11.782 3.637 -4.950 1.00 86.75 214 SER A O 1
ATOM 1627 N N . GLY A 1 215 ? -11.815 1.747 -6.170 1.00 83.12 215 GLY A N 1
ATOM 1628 C CA . GLY A 1 215 ? -11.765 2.385 -7.483 1.00 83.12 215 GLY A CA 1
ATOM 1629 C C . GLY A 1 215 ? -10.375 2.902 -7.861 1.00 83.12 215 GLY A C 1
ATOM 1630 O O . GLY A 1 215 ? -10.280 3.662 -8.823 1.00 83.12 215 GLY A O 1
ATOM 1631 N N . ILE A 1 216 ? -9.338 2.522 -7.103 1.00 86.31 216 ILE A N 1
ATOM 1632 C CA . ILE A 1 216 ? -7.924 2.783 -7.394 1.00 86.31 216 ILE A CA 1
ATOM 1633 C C . ILE A 1 216 ? -7.137 1.483 -7.513 1.00 86.31 216 ILE A C 1
ATOM 1635 O O . ILE A 1 216 ? -7.498 0.463 -6.880 1.00 86.31 216 ILE A O 1
#

Sequence (216 aa):
MGKGKSMGMGKSMGMGKSRGMGQDRYMSSYEPLGDREADTGARHAEDQAVARFLQSVSDMAFKAGPLGIELTHLDVAGRTFAFREMPEADPRGLAGAAGAVPVDDAERGEMLWVPDPASPAWAHLAWLVRELPFLHTFREYGPEGGPELCGVDAPSREWADVLVAHRGERWRVRVALEGRTEPIEFPGMVIGELFGAGGHRERVVKGAPNLVDSGI

Foldseek 3Di:
DDDDDDDDDDDDDDDDDDDDDDPPPPPDPPPPPPDDPDVVVVVVVLLVVLLVLLLVVLLVLVVCQQVQKHWFKAFSVVSDTDIDRHPDHDPFDWAWPVGDQDPDSVCNLPDQTWTAQSGFLSNLVSVLSNQQSLQVVQQVAAPQTFWAFGIWGDNDSQWIWGWTHGPNDIATEIDGSHDDPDIDRHNNVLRSCCRRHVVQVVQDDPPHPRYGHSVD

pLDDT: mean 84.26, std 21.34, range [30.58, 98.81]

Mean predicted aligned error: 11.02 Å

Secondary structure (DSSP, 8-state):
--------------------------------------SHHHHHHHHHHHHHHHHHHHHHHHHHGGGTEEEEEEETTTTEEEEEE-SS---SPP-BTTBPPPSSHHHHHHS---B-TTS-HHHHHHHHHHHGGGGGGGTT-TTT-PPEEEEEE--SSSEEEEEEEETTEEEEEEEESSS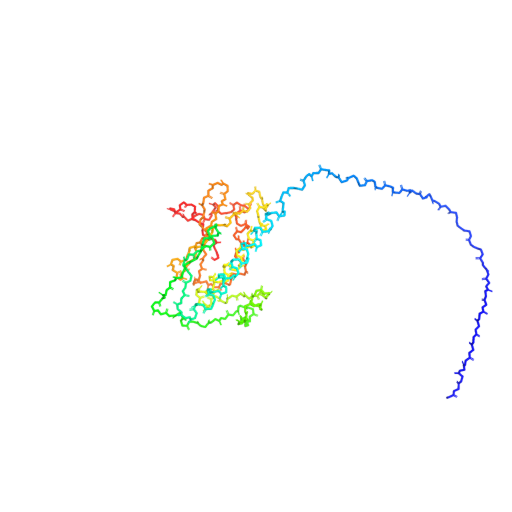-SS--S-HHHHHHHHHHTTGGGGGBPTTSTTEEE---